Protein AF-A0A662GR11-F1 (afdb_monomer_lite)

Foldseek 3Di:
DDDPPVVVVVDDPVRVVVVVVVVVVVVVVVVVVVVLLVVLVVVLVVCVVVLVVLVVVLVVLVVLLVVLVVVLVVLVVCCVVVVDPCVVSVVVNVVSVVVNVVSVVVSVVSVVVSVVVVVVSVVSCLVRLQVVPPDALVRLVVVLVVLVVCVVVVVDDPVVSVVVNVVSVVSSVNHDD

pLDDT: mean 92.25, std 6.44, range [61.56, 98.56]

Structure (mmCIF, N/CA/C/O backbone):
data_AF-A0A662GR11-F1
#
_entry.id   AF-A0A662GR11-F1
#
loop_
_atom_site.group_PDB
_atom_site.id
_atom_site.type_symbol
_atom_site.label_atom_id
_atom_site.label_alt_id
_atom_site.label_comp_id
_atom_site.label_asym_id
_atom_site.label_entity_id
_atom_site.label_seq_id
_atom_site.pdbx_PDB_ins_code
_atom_site.Cartn_x
_atom_site.Cartn_y
_atom_site.Cartn_z
_atom_site.occupancy
_atom_site.B_iso_or_equiv
_atom_site.auth_seq_id
_atom_site.auth_comp_id
_atom_site.auth_asym_id
_atom_site.auth_atom_id
_atom_site.pdbx_PDB_model_num
ATOM 1 N N . MET A 1 1 ? 21.097 -7.220 -32.462 1.00 61.56 1 MET A N 1
ATOM 2 C CA . MET A 1 1 ? 21.376 -6.776 -33.853 1.00 61.56 1 MET A CA 1
ATOM 3 C C . MET A 1 1 ? 22.768 -7.262 -34.253 1.00 61.56 1 MET A C 1
ATOM 5 O O . MET A 1 1 ? 23.600 -7.353 -33.361 1.00 61.56 1 MET A O 1
ATOM 9 N N . ALA A 1 2 ? 23.012 -7.689 -35.494 1.00 73.31 2 ALA A N 1
ATOM 10 C CA . ALA A 1 2 ? 24.355 -8.104 -35.939 1.00 73.31 2 ALA A CA 1
ATOM 11 C C . ALA A 1 2 ? 25.248 -6.883 -36.218 1.00 73.31 2 ALA A C 1
ATOM 13 O O . ALA A 1 2 ? 24.716 -5.789 -36.429 1.00 73.31 2 ALA A O 1
ATOM 14 N N . LEU A 1 3 ? 26.573 -7.069 -36.203 1.00 78.50 3 LEU A N 1
ATOM 15 C CA . LEU A 1 3 ? 27.500 -6.011 -36.594 1.00 78.50 3 LEU A CA 1
ATOM 16 C C . LEU A 1 3 ? 27.297 -5.708 -38.096 1.00 78.50 3 LEU A C 1
ATOM 18 O O . LEU A 1 3 ? 27.235 -6.641 -38.894 1.00 78.50 3 LEU A O 1
ATOM 22 N N . PRO A 1 4 ? 27.161 -4.437 -38.505 1.00 85.81 4 PRO A N 1
ATOM 23 C CA . PRO A 1 4 ? 27.130 -4.071 -39.919 1.00 85.81 4 PRO A CA 1
ATOM 24 C C . PRO A 1 4 ? 28.359 -4.589 -40.692 1.00 85.81 4 PRO A C 1
ATOM 26 O O . PRO A 1 4 ? 29.488 -4.504 -40.202 1.00 85.81 4 PRO A O 1
ATOM 29 N N . GLU A 1 5 ? 28.153 -5.098 -41.913 1.00 77.75 5 GLU A N 1
ATOM 30 C CA . GLU A 1 5 ? 29.204 -5.713 -42.753 1.00 77.75 5 GLU A CA 1
ATOM 31 C C . GLU A 1 5 ? 30.414 -4.794 -43.007 1.00 77.75 5 GLU A C 1
ATOM 33 O O . GLU A 1 5 ? 31.546 -5.256 -43.182 1.00 77.75 5 GLU A O 1
ATOM 38 N N . ASP A 1 6 ? 30.195 -3.482 -43.058 1.00 84.56 6 ASP A N 1
ATOM 39 C CA . ASP A 1 6 ? 31.241 -2.486 -43.282 1.00 84.56 6 ASP A CA 1
ATOM 40 C C . ASP A 1 6 ? 32.156 -2.301 -42.060 1.00 84.56 6 ASP A C 1
ATOM 42 O O . ASP A 1 6 ? 33.325 -1.938 -42.222 1.00 84.56 6 ASP A O 1
ATOM 46 N N . LEU A 1 7 ? 31.649 -2.585 -40.857 1.00 80.38 7 LEU A N 1
ATOM 47 C CA . LEU A 1 7 ? 32.414 -2.606 -39.612 1.00 80.38 7 LEU A CA 1
ATOM 48 C C . LEU A 1 7 ? 33.110 -3.955 -39.416 1.00 80.38 7 LEU A C 1
ATOM 50 O O . LEU A 1 7 ? 34.270 -3.984 -39.005 1.00 80.38 7 LEU A O 1
ATOM 54 N N . GLU A 1 8 ? 32.478 -5.069 -39.803 1.00 80.31 8 GLU A N 1
ATOM 55 C CA . GLU A 1 8 ? 33.098 -6.400 -39.714 1.00 80.31 8 GLU A CA 1
ATOM 56 C C . GLU A 1 8 ? 34.398 -6.492 -40.516 1.00 80.31 8 GLU A C 1
ATOM 58 O O . GLU A 1 8 ? 35.336 -7.175 -40.108 1.00 80.31 8 GLU A O 1
ATOM 63 N N . LYS A 1 9 ? 34.498 -5.797 -41.650 1.00 84.62 9 LYS A N 1
ATOM 64 C CA . LYS A 1 9 ? 35.715 -5.802 -42.478 1.00 84.62 9 LYS A CA 1
ATOM 65 C C . LYS A 1 9 ? 36.856 -4.960 -41.901 1.00 84.62 9 LYS A C 1
ATOM 67 O O . LYS A 1 9 ? 37.989 -5.113 -42.346 1.00 84.62 9 LYS A O 1
ATOM 72 N N . LYS A 1 10 ? 36.569 -4.071 -40.945 1.00 89.56 10 LYS A N 1
ATOM 73 C CA . LYS A 1 10 ? 37.531 -3.108 -40.382 1.00 89.56 10 LYS A CA 1
ATOM 74 C C . LYS A 1 10 ? 38.084 -3.519 -39.019 1.00 89.56 10 LYS A C 1
ATOM 76 O O . LYS A 1 10 ? 39.120 -2.997 -38.627 1.00 89.56 10 LYS A O 1
ATOM 81 N N . LEU A 1 11 ? 37.405 -4.424 -38.314 1.00 90.19 11 LEU A N 1
ATOM 82 C CA . LEU A 1 11 ? 37.812 -4.882 -36.987 1.00 90.19 11 LEU A CA 1
ATOM 83 C C . LEU A 1 11 ? 38.726 -6.108 -37.057 1.00 90.19 11 LEU A C 1
ATOM 85 O O . LEU A 1 11 ? 38.498 -7.042 -37.834 1.00 90.19 11 LEU A O 1
ATOM 89 N N . SER A 1 12 ? 39.728 -6.127 -36.184 1.00 93.56 12 SER A N 1
ATOM 90 C CA . SER A 1 12 ? 40.540 -7.305 -35.894 1.00 93.56 12 SER A CA 1
ATOM 91 C C . SER A 1 12 ? 39.717 -8.404 -35.211 1.00 93.56 12 SER A C 1
ATOM 93 O O . SER A 1 12 ? 38.600 -8.191 -34.737 1.00 93.56 12 SER A O 1
ATOM 95 N N . TYR A 1 13 ? 40.277 -9.613 -35.154 1.00 89.62 13 TYR A N 1
ATOM 96 C CA . TYR A 1 13 ? 39.636 -10.749 -34.490 1.00 89.62 13 TYR A CA 1
ATOM 97 C C . TYR A 1 13 ? 39.360 -10.486 -33.000 1.00 89.62 13 TYR A C 1
ATOM 99 O O . TYR A 1 13 ? 38.257 -10.757 -32.524 1.00 89.62 13 TYR A O 1
ATOM 107 N N . ASP A 1 14 ? 40.328 -9.917 -32.278 1.00 94.44 14 ASP A N 1
ATOM 108 C CA . ASP A 1 14 ? 40.177 -9.638 -30.847 1.00 94.44 14 ASP A CA 1
ATOM 109 C C . ASP A 1 14 ? 39.116 -8.559 -30.591 1.00 94.44 14 ASP A C 1
ATOM 111 O O . ASP A 1 14 ? 38.299 -8.699 -29.681 1.00 94.44 14 ASP A O 1
ATOM 115 N N . GLU A 1 15 ? 39.049 -7.527 -31.437 1.00 93.81 15 GLU A N 1
ATOM 116 C CA . GLU A 1 15 ? 38.015 -6.486 -31.357 1.00 93.81 15 GLU A CA 1
ATOM 117 C C . GLU A 1 15 ? 36.611 -7.042 -31.632 1.00 93.81 15 GLU A C 1
ATOM 119 O O . GLU A 1 15 ? 35.666 -6.694 -30.923 1.00 93.81 15 GLU A O 1
ATOM 124 N N . LYS A 1 16 ? 36.466 -7.956 -32.603 1.00 91.06 16 LYS A N 1
ATOM 125 C CA . LYS A 1 16 ? 35.196 -8.659 -32.860 1.00 91.06 16 LYS A CA 1
ATOM 126 C C . LYS A 1 16 ? 34.767 -9.502 -31.670 1.00 91.06 16 LYS A C 1
ATOM 128 O O . LYS A 1 16 ? 33.623 -9.416 -31.244 1.00 91.06 16 LYS A O 1
ATOM 133 N N . LYS A 1 17 ? 35.696 -10.255 -31.078 1.00 92.56 17 LYS A N 1
ATOM 134 C CA . LYS A 1 17 ? 35.417 -11.067 -29.890 1.00 92.56 17 LYS A CA 1
ATOM 135 C C . LYS A 1 17 ? 34.965 -10.211 -28.703 1.00 92.56 17 LYS A C 1
ATOM 137 O O . LYS A 1 17 ? 34.052 -10.604 -27.980 1.00 92.56 17 LYS A O 1
ATOM 142 N N . ILE A 1 18 ? 35.586 -9.046 -28.498 1.00 93.50 18 ILE A N 1
ATOM 143 C CA . ILE A 1 18 ? 35.155 -8.082 -27.475 1.00 93.50 18 ILE A CA 1
ATOM 144 C C . ILE A 1 18 ? 33.738 -7.590 -27.781 1.00 93.50 18 ILE A C 1
ATOM 146 O O . ILE A 1 18 ? 32.891 -7.598 -26.886 1.00 93.50 18 ILE A O 1
ATOM 150 N N . TYR A 1 19 ? 33.470 -7.194 -29.028 1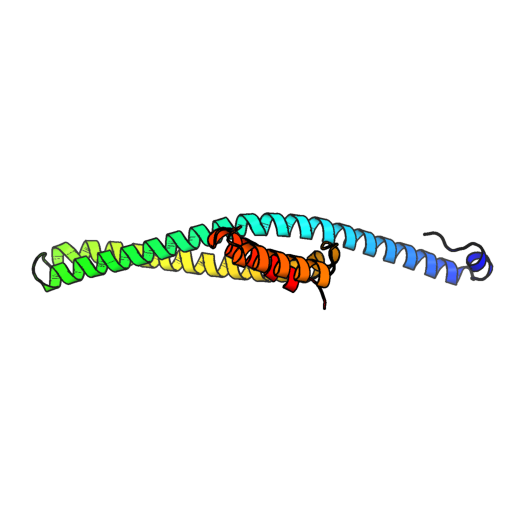.00 92.06 19 TYR A N 1
ATOM 151 C CA . TYR A 1 19 ? 32.144 -6.749 -29.448 1.00 92.06 19 TYR A CA 1
ATOM 152 C C . TYR A 1 19 ? 31.076 -7.818 -29.204 1.00 92.06 19 TYR A C 1
ATOM 154 O O . TYR A 1 19 ? 30.076 -7.525 -28.552 1.00 92.06 19 TYR A O 1
ATOM 162 N N . ASP A 1 20 ? 31.297 -9.047 -29.673 1.00 91.56 20 ASP A N 1
ATOM 163 C CA . ASP A 1 20 ? 30.333 -10.141 -29.546 1.00 91.56 20 ASP A CA 1
ATOM 164 C C . ASP A 1 20 ? 30.029 -10.442 -28.076 1.00 91.56 20 ASP A C 1
ATOM 166 O O . ASP A 1 20 ? 28.862 -10.555 -27.697 1.00 91.56 20 ASP A O 1
ATOM 170 N N . ASN A 1 21 ? 31.056 -10.448 -27.221 1.00 94.75 21 ASN A N 1
ATOM 171 C CA . ASN A 1 21 ? 30.882 -10.618 -25.782 1.00 94.75 21 ASN A CA 1
ATOM 172 C C . ASN A 1 21 ? 29.998 -9.514 -25.172 1.00 94.75 21 ASN A C 1
ATOM 174 O O . ASN A 1 21 ? 29.023 -9.804 -24.483 1.00 94.75 21 ASN A O 1
ATOM 178 N N . TYR A 1 22 ? 30.290 -8.235 -25.431 1.00 95.31 22 TYR A N 1
ATOM 179 C CA . TYR A 1 22 ? 29.478 -7.142 -24.879 1.00 95.31 22 TYR A CA 1
ATOM 180 C C . TYR A 1 22 ? 28.076 -7.072 -25.486 1.00 95.31 22 TYR A C 1
ATOM 182 O O . TYR A 1 22 ? 27.127 -6.733 -24.784 1.00 95.31 22 TYR A O 1
ATOM 190 N N . ARG A 1 23 ? 27.920 -7.430 -26.761 1.00 92.94 23 ARG A N 1
ATOM 191 C CA . ARG A 1 23 ? 26.620 -7.547 -27.427 1.00 92.94 23 ARG A CA 1
ATOM 192 C C . ARG A 1 23 ? 25.724 -8.548 -26.705 1.00 92.94 23 ARG A C 1
ATOM 194 O O . ARG A 1 23 ? 24.560 -8.241 -26.459 1.00 92.94 23 ARG A O 1
ATOM 201 N N . GLU A 1 24 ? 26.247 -9.723 -26.370 1.00 95.38 24 GLU A N 1
ATOM 202 C CA . GLU A 1 24 ? 25.501 -10.736 -25.616 1.00 95.38 24 GLU A CA 1
ATOM 203 C C . GLU A 1 24 ? 25.173 -10.259 -24.197 1.00 95.38 24 GLU A C 1
ATOM 205 O O . GLU A 1 24 ? 24.040 -10.419 -23.738 1.00 95.38 24 GLU A O 1
ATOM 210 N N . LEU A 1 25 ? 26.126 -9.610 -23.520 1.00 96.88 25 LEU A N 1
ATOM 211 C CA . LEU A 1 25 ? 25.904 -9.052 -22.185 1.00 96.88 25 LEU A CA 1
ATOM 212 C C . LEU A 1 25 ? 24.809 -7.975 -22.178 1.00 96.88 25 LEU A C 1
ATOM 214 O O . LEU A 1 25 ? 23.949 -8.001 -21.299 1.00 96.88 25 LEU A O 1
ATOM 218 N N . PHE A 1 26 ? 24.801 -7.058 -23.150 1.00 96.50 26 PHE A N 1
ATOM 219 C CA . PHE A 1 26 ? 23.753 -6.040 -23.260 1.00 96.50 26 PHE A CA 1
ATOM 220 C C . PHE A 1 26 ? 22.398 -6.643 -23.623 1.00 96.50 26 PHE A C 1
ATOM 222 O O . PHE A 1 26 ? 21.413 -6.302 -22.979 1.00 96.50 26 PHE A O 1
ATOM 229 N N . ALA A 1 27 ? 22.345 -7.607 -24.549 1.00 95.50 27 ALA A N 1
ATOM 230 C CA . ALA A 1 27 ? 21.095 -8.296 -24.878 1.00 95.50 27 ALA A CA 1
ATOM 231 C C . ALA A 1 27 ? 20.468 -8.975 -23.646 1.00 95.50 27 ALA A C 1
ATOM 233 O O . ALA A 1 27 ? 19.256 -8.920 -23.450 1.00 95.50 27 ALA A O 1
ATOM 234 N N . LYS A 1 28 ? 21.298 -9.558 -22.772 1.00 97.31 28 LYS A N 1
ATOM 235 C CA . LYS A 1 28 ? 20.841 -10.129 -21.500 1.00 97.31 28 LYS A CA 1
ATOM 236 C C . LYS A 1 28 ? 20.323 -9.067 -20.526 1.00 97.31 28 LYS A C 1
ATOM 238 O O . LYS A 1 28 ? 19.360 -9.319 -19.808 1.00 97.31 28 LYS A O 1
ATOM 243 N N . LEU A 1 29 ? 20.959 -7.896 -20.461 1.00 97.19 29 LEU A N 1
ATOM 244 C CA . LEU A 1 29 ? 20.468 -6.786 -19.637 1.00 97.19 29 LEU A CA 1
ATOM 245 C C . LEU A 1 29 ? 19.119 -6.263 -20.142 1.00 97.19 29 LEU A C 1
ATOM 247 O O . LEU A 1 29 ? 18.244 -6.001 -19.319 1.00 97.19 29 LEU A O 1
ATOM 251 N N . ASP A 1 30 ? 18.935 -6.173 -21.460 1.00 94.88 30 ASP A N 1
ATOM 252 C CA . ASP A 1 30 ? 17.668 -5.768 -22.075 1.00 94.88 30 ASP A CA 1
ATOM 253 C C . ASP A 1 30 ? 16.541 -6.760 -21.745 1.00 94.88 30 ASP A C 1
ATOM 255 O O . ASP A 1 30 ? 15.440 -6.346 -21.384 1.00 94.88 30 ASP A O 1
ATOM 259 N N . GLU A 1 31 ? 16.818 -8.068 -21.797 1.00 97.00 31 GLU A N 1
ATOM 260 C CA . GLU A 1 31 ? 15.862 -9.117 -21.415 1.00 97.00 31 GLU A CA 1
ATOM 261 C C . GLU A 1 31 ? 15.466 -9.016 -19.934 1.00 97.00 31 GLU A C 1
ATOM 263 O O . GLU A 1 31 ? 14.279 -8.979 -19.603 1.00 97.00 31 GLU A O 1
ATOM 268 N N . LEU A 1 32 ? 16.453 -8.896 -19.038 1.00 97.50 32 LEU A N 1
ATOM 269 C CA . LEU A 1 32 ? 16.210 -8.729 -17.601 1.00 97.50 32 LEU A CA 1
ATOM 270 C C . LEU A 1 32 ? 15.418 -7.453 -17.299 1.00 97.50 32 LEU A C 1
ATOM 272 O O . LEU A 1 32 ? 14.571 -7.442 -16.403 1.00 97.50 32 LEU A O 1
ATOM 276 N N . TRP A 1 33 ? 15.688 -6.373 -18.034 1.00 95.00 33 TRP A N 1
ATOM 277 C CA . TRP A 1 33 ? 14.952 -5.125 -17.899 1.00 95.00 33 TRP A CA 1
ATOM 278 C C . TRP A 1 33 ? 13.502 -5.270 -18.366 1.00 95.00 33 TRP A C 1
ATOM 280 O O . TRP A 1 33 ? 12.593 -4.877 -17.636 1.00 95.00 33 TRP A O 1
ATOM 290 N N . ALA A 1 34 ? 13.268 -5.887 -19.526 1.00 92.12 34 ALA A N 1
ATOM 291 C CA . ALA A 1 34 ? 11.924 -6.130 -20.044 1.00 92.12 34 ALA A CA 1
ATOM 292 C C . ALA A 1 34 ? 11.086 -6.978 -19.073 1.00 92.12 34 ALA A C 1
ATOM 294 O O . ALA A 1 34 ? 9.949 -6.616 -18.763 1.00 92.12 34 ALA A O 1
ATOM 295 N N . GLN A 1 35 ? 11.675 -8.044 -18.522 1.00 96.25 35 GLN A N 1
ATOM 296 C CA . GLN A 1 35 ? 11.030 -8.873 -17.505 1.00 96.25 35 GLN A CA 1
ATOM 297 C C . GLN A 1 35 ? 10.705 -8.063 -16.242 1.00 96.25 35 GLN A C 1
ATOM 299 O O . GLN A 1 35 ? 9.583 -8.115 -15.736 1.00 96.25 35 GLN A O 1
ATOM 304 N N . TYR A 1 36 ? 11.659 -7.264 -15.751 1.00 95.50 36 TYR A N 1
ATOM 305 C CA . TYR A 1 36 ? 11.440 -6.392 -14.599 1.00 95.50 36 TYR A CA 1
ATOM 306 C C . TYR A 1 36 ? 10.291 -5.404 -14.824 1.00 95.50 36 TYR A C 1
ATOM 308 O O . TYR A 1 36 ? 9.497 -5.182 -13.904 1.00 95.50 36 TYR A O 1
ATOM 316 N N . GLU A 1 37 ? 10.194 -4.798 -16.011 1.00 92.56 37 GLU A N 1
ATOM 317 C CA . GLU A 1 37 ? 9.108 -3.876 -16.340 1.00 92.56 37 GLU A CA 1
ATOM 318 C C . GLU A 1 37 ? 7.739 -4.552 -16.297 1.00 92.56 37 GLU A C 1
ATOM 320 O O . GLU A 1 37 ? 6.804 -3.999 -15.711 1.00 92.56 37 GLU A O 1
ATOM 325 N N . GLU A 1 38 ? 7.616 -5.717 -16.931 1.00 92.56 38 GLU A N 1
ATOM 326 C CA . GLU A 1 38 ? 6.364 -6.466 -17.019 1.00 92.56 38 GLU A CA 1
ATOM 327 C C . GLU A 1 38 ? 5.905 -6.938 -15.637 1.00 92.56 38 GLU A C 1
ATOM 329 O O . GLU A 1 38 ? 4.791 -6.623 -15.208 1.00 92.56 38 GLU A O 1
ATOM 334 N N . GLU A 1 39 ? 6.791 -7.598 -14.890 1.00 95.81 39 GLU A N 1
ATOM 335 C CA . GLU A 1 39 ? 6.484 -8.089 -13.547 1.00 95.81 39 GLU A CA 1
ATOM 336 C C . GLU A 1 39 ? 6.152 -6.944 -12.589 1.00 95.81 39 GLU A C 1
ATOM 338 O O . GLU A 1 39 ? 5.162 -7.005 -11.855 1.00 95.81 39 GLU A O 1
ATOM 343 N N . SER A 1 40 ? 6.940 -5.864 -12.610 1.00 94.81 40 SER A N 1
ATOM 344 C CA . SER A 1 40 ? 6.690 -4.708 -11.748 1.00 94.81 40 SER A CA 1
ATOM 345 C C . SER A 1 40 ? 5.341 -4.066 -12.054 1.00 94.81 40 SER A C 1
ATOM 347 O O . SER A 1 40 ? 4.632 -3.682 -11.125 1.00 94.81 40 SER A O 1
ATOM 349 N N . TYR A 1 41 ? 4.964 -3.949 -13.329 1.00 90.25 41 TYR A N 1
ATOM 350 C CA . TYR A 1 41 ? 3.681 -3.372 -13.721 1.00 90.25 41 TYR A CA 1
ATOM 351 C C . TYR A 1 41 ? 2.497 -4.204 -13.211 1.00 90.25 41 TYR A C 1
ATOM 353 O O . TYR A 1 41 ? 1.560 -3.650 -12.628 1.00 90.25 41 TYR A O 1
ATOM 361 N N . GLU A 1 42 ? 2.557 -5.528 -13.349 1.00 93.69 42 GLU A N 1
ATOM 362 C CA . GLU A 1 42 ? 1.511 -6.424 -12.847 1.00 93.69 42 GLU A CA 1
ATOM 363 C C . GLU A 1 42 ? 1.437 -6.442 -11.314 1.00 93.69 42 GLU A C 1
ATOM 365 O O . GLU A 1 42 ? 0.345 -6.399 -10.739 1.00 93.69 42 GLU A O 1
ATOM 370 N N . ILE A 1 43 ? 2.582 -6.416 -10.626 1.00 95.69 43 ILE A N 1
ATOM 371 C CA . ILE A 1 43 ? 2.631 -6.305 -9.161 1.00 95.69 43 ILE A CA 1
ATOM 372 C C . ILE A 1 43 ? 2.033 -4.972 -8.698 1.00 95.69 43 ILE A C 1
ATOM 374 O O . ILE A 1 43 ? 1.253 -4.954 -7.747 1.00 95.69 43 ILE A O 1
ATOM 378 N N . ILE A 1 44 ? 2.352 -3.862 -9.372 1.00 93.62 44 ILE A N 1
ATOM 379 C CA . ILE A 1 44 ? 1.806 -2.536 -9.055 1.00 93.62 44 ILE A CA 1
ATOM 380 C C . ILE A 1 44 ? 0.278 -2.524 -9.180 1.00 93.62 44 ILE A C 1
ATOM 382 O O . ILE A 1 44 ? -0.392 -2.010 -8.284 1.00 93.62 44 ILE A O 1
ATOM 386 N N . LYS A 1 45 ? -0.284 -3.116 -10.242 1.00 90.88 45 LYS A N 1
ATOM 387 C CA . LYS A 1 45 ? -1.743 -3.224 -10.408 1.00 90.88 45 LYS A CA 1
ATOM 388 C C . LYS A 1 45 ? -2.397 -3.990 -9.263 1.00 90.88 45 LYS A C 1
ATOM 390 O O . LYS A 1 45 ? -3.393 -3.530 -8.714 1.00 90.88 45 LYS A O 1
ATOM 395 N N . ARG A 1 46 ? -1.838 -5.149 -8.898 1.00 94.94 46 ARG A N 1
ATOM 396 C CA . ARG A 1 46 ? -2.352 -5.969 -7.786 1.00 94.94 46 ARG A CA 1
ATOM 397 C C . ARG A 1 46 ? -2.274 -5.210 -6.467 1.00 94.94 46 ARG A C 1
ATOM 399 O O . ARG A 1 46 ? -3.261 -5.140 -5.744 1.00 94.94 46 ARG A O 1
ATOM 406 N N . TRP A 1 47 ? -1.142 -4.555 -6.211 1.00 95.75 47 TRP A N 1
ATOM 407 C CA . TRP A 1 47 ? -0.971 -3.687 -5.051 1.00 95.75 47 TRP A CA 1
ATOM 408 C C . TRP A 1 47 ? -2.027 -2.578 -4.993 1.00 95.75 47 TRP A C 1
ATOM 410 O O . TRP A 1 47 ? -2.569 -2.312 -3.926 1.00 95.75 47 TRP A O 1
ATOM 420 N N . ASP A 1 48 ? -2.365 -1.946 -6.119 1.00 88.44 48 ASP A N 1
ATOM 421 C CA . ASP A 1 48 ? -3.377 -0.888 -6.150 1.00 88.44 48 ASP A CA 1
ATOM 422 C C . ASP A 1 48 ? -4.799 -1.374 -5.821 1.00 88.44 48 ASP A C 1
ATOM 424 O O . ASP A 1 48 ? -5.613 -0.571 -5.361 1.00 88.44 48 ASP A O 1
ATOM 428 N N . ILE A 1 49 ? -5.079 -2.668 -5.983 1.00 91.50 49 ILE A N 1
ATOM 429 C CA . ILE A 1 49 ? -6.323 -3.307 -5.538 1.00 91.50 49 ILE A CA 1
ATOM 430 C C . ILE A 1 49 ? -6.223 -3.653 -4.048 1.00 91.50 49 ILE A C 1
ATOM 432 O O . ILE A 1 49 ? -7.046 -3.210 -3.245 1.00 91.50 49 ILE A O 1
ATOM 436 N N . ASP A 1 50 ? -5.181 -4.385 -3.654 1.00 94.56 50 ASP A N 1
ATOM 437 C CA . ASP A 1 50 ? -5.022 -4.882 -2.285 1.00 94.56 50 ASP A CA 1
ATOM 438 C C . ASP A 1 50 ? -4.858 -3.749 -1.265 1.00 94.56 50 ASP A C 1
ATOM 440 O O . ASP A 1 50 ? -5.381 -3.835 -0.150 1.00 94.56 50 ASP A O 1
ATOM 444 N N . LYS A 1 51 ? -4.212 -2.637 -1.646 1.00 94.75 51 LYS A N 1
ATOM 445 C CA . LYS A 1 51 ? -4.081 -1.452 -0.786 1.00 94.75 51 LYS A CA 1
ATOM 446 C C . LYS A 1 51 ? -5.445 -0.926 -0.337 1.00 94.75 51 LYS A C 1
ATOM 448 O O . LYS A 1 51 ? -5.565 -0.470 0.795 1.00 94.75 51 LYS A O 1
ATOM 453 N N . MET A 1 52 ? -6.474 -1.005 -1.187 1.00 91.62 52 MET A N 1
ATOM 454 C CA . MET A 1 52 ? -7.814 -0.518 -0.846 1.00 91.62 52 MET A CA 1
ATOM 455 C C . MET A 1 52 ? -8.446 -1.390 0.237 1.00 91.62 52 MET A C 1
ATOM 457 O O . MET A 1 52 ? -9.038 -0.865 1.177 1.00 91.62 52 MET A O 1
ATOM 461 N N . LEU A 1 53 ? -8.241 -2.708 0.163 1.00 93.25 53 LEU A N 1
ATOM 462 C CA . LEU A 1 53 ? -8.699 -3.649 1.187 1.00 93.25 53 LEU A CA 1
ATOM 463 C C . LEU A 1 53 ? -7.999 -3.408 2.531 1.00 93.25 53 LEU A C 1
ATOM 465 O O . LEU A 1 53 ? -8.628 -3.513 3.585 1.00 93.25 53 LEU A O 1
ATOM 469 N N . LEU A 1 54 ? -6.702 -3.082 2.516 1.00 94.81 54 LEU A N 1
ATOM 470 C CA . LEU A 1 54 ? -5.966 -2.736 3.736 1.00 94.81 54 LEU A CA 1
ATOM 471 C C . LEU A 1 54 ? -6.492 -1.437 4.356 1.00 94.81 54 LEU A C 1
ATOM 473 O O . LEU A 1 54 ? -6.787 -1.418 5.550 1.00 94.81 54 LEU A O 1
ATOM 477 N N . LEU A 1 55 ? -6.683 -0.391 3.549 1.00 94.44 55 LEU A N 1
ATOM 478 C CA . LEU A 1 55 ? -7.224 0.892 4.005 1.00 94.44 55 LEU A CA 1
ATOM 479 C C . LEU A 1 55 ? -8.647 0.753 4.567 1.00 94.44 55 LEU A C 1
ATOM 481 O O . LEU A 1 55 ? -8.961 1.340 5.601 1.00 94.44 55 LEU A O 1
ATOM 485 N N . GLU A 1 56 ? -9.496 -0.066 3.943 1.00 94.56 56 GLU A N 1
ATOM 486 C CA . GLU A 1 56 ? -10.837 -0.365 4.455 1.00 94.56 56 GLU A CA 1
ATOM 487 C C . GLU A 1 56 ? -10.774 -1.058 5.825 1.00 94.56 56 GLU A C 1
ATOM 489 O O . GLU A 1 56 ? -11.496 -0.686 6.753 1.00 94.56 56 GLU A O 1
ATOM 494 N N . LYS A 1 57 ? -9.888 -2.049 5.986 1.00 96.62 57 LYS A N 1
ATOM 495 C CA . LYS A 1 57 ? -9.684 -2.730 7.273 1.00 96.62 57 LYS A CA 1
ATOM 496 C C . LYS A 1 57 ? -9.190 -1.769 8.352 1.00 96.62 57 LYS A C 1
ATOM 498 O O . LYS A 1 57 ? -9.710 -1.815 9.463 1.00 96.62 57 LYS A O 1
ATOM 503 N N . MET A 1 58 ? -8.239 -0.894 8.027 1.00 97.62 58 MET A N 1
ATOM 504 C CA . MET A 1 58 ? -7.764 0.149 8.941 1.00 97.62 58 MET A CA 1
ATOM 505 C C . MET A 1 58 ? -8.913 1.066 9.366 1.00 97.62 58 MET A C 1
ATOM 507 O O . MET A 1 58 ? -9.134 1.250 10.557 1.00 97.62 58 MET A O 1
ATOM 511 N N . SER A 1 59 ? -9.721 1.541 8.413 1.00 95.88 59 SER A N 1
ATOM 512 C CA . SER A 1 59 ? -10.889 2.383 8.697 1.00 95.88 59 SER A CA 1
ATOM 513 C C . SER A 1 59 ? -11.902 1.697 9.624 1.00 95.88 59 SER A C 1
ATOM 515 O O . SER A 1 59 ? -12.392 2.318 10.569 1.00 95.88 59 SER A O 1
ATOM 517 N N . LYS A 1 60 ? -12.173 0.400 9.421 1.00 97.56 60 LYS A N 1
ATOM 518 C CA . LYS A 1 60 ? -13.043 -0.392 10.309 1.00 97.56 60 LYS A CA 1
ATOM 519 C C . LYS A 1 60 ? -12.482 -0.505 11.727 1.00 97.56 60 LYS A C 1
ATOM 521 O O . LYS A 1 60 ? -13.250 -0.389 12.679 1.00 97.56 60 LYS A O 1
ATOM 526 N N . LEU A 1 61 ? -11.173 -0.717 11.873 1.00 98.19 61 LEU A N 1
ATOM 527 C CA . LEU A 1 61 ? -10.511 -0.777 13.181 1.00 98.19 61 LEU A CA 1
ATOM 528 C C . LEU A 1 61 ? -10.557 0.582 13.886 1.00 98.19 61 LEU A C 1
ATOM 530 O O . LEU A 1 61 ? -10.941 0.639 15.048 1.00 98.19 61 LEU A O 1
ATOM 534 N N . SER A 1 62 ? -10.279 1.681 13.181 1.00 97.69 62 SER A N 1
ATOM 535 C CA . SER A 1 62 ? -10.411 3.035 13.736 1.00 97.69 62 SER A CA 1
ATOM 536 C C . SER A 1 62 ? -11.847 3.339 14.176 1.00 97.69 62 SER A C 1
ATOM 538 O O . SER A 1 62 ? -12.063 3.915 15.240 1.00 97.69 62 SER A O 1
ATOM 540 N N . GLY A 1 63 ? -12.844 2.912 13.394 1.00 97.69 63 GLY A N 1
ATOM 541 C CA . GLY A 1 63 ? -14.254 3.033 13.767 1.00 97.69 63 GLY A CA 1
ATOM 542 C C . GLY A 1 63 ? -14.627 2.191 14.990 1.00 97.69 63 GLY A C 1
ATOM 543 O O . GLY A 1 63 ? -15.413 2.636 15.823 1.00 97.69 63 GLY A O 1
ATOM 544 N N . LEU A 1 64 ? -14.054 0.991 15.132 1.00 98.12 64 LEU A N 1
ATOM 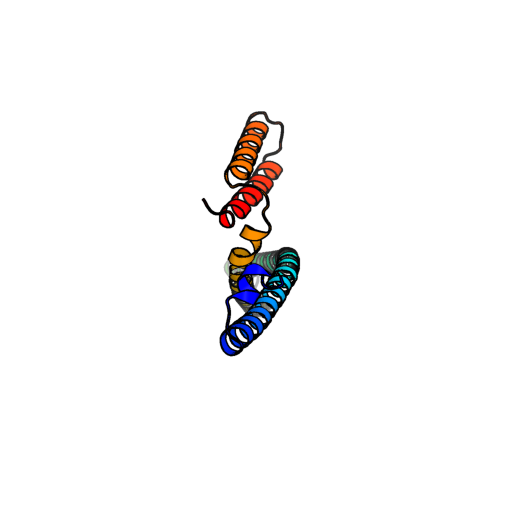545 C CA . LEU A 1 64 ? -14.221 0.170 16.330 1.00 98.12 64 LEU A CA 1
ATOM 546 C C . LEU A 1 64 ? -13.608 0.847 17.561 1.00 98.12 64 LEU A C 1
ATOM 548 O O . LEU A 1 64 ? -14.294 0.932 18.570 1.00 98.12 64 LEU A O 1
ATOM 552 N N . LEU A 1 65 ? -12.387 1.381 17.461 1.00 98.38 65 LEU A N 1
ATOM 553 C CA . LEU A 1 65 ? -11.740 2.107 18.561 1.00 98.38 65 LEU A CA 1
ATOM 554 C C . LEU A 1 65 ? -12.598 3.264 19.062 1.00 98.38 65 LEU A C 1
ATOM 556 O O . LEU A 1 65 ? -12.832 3.368 20.260 1.00 98.38 65 LEU A O 1
ATOM 560 N N . LYS A 1 66 ? -13.140 4.070 18.141 1.00 98.00 66 LYS A N 1
ATOM 561 C CA . LYS A 1 66 ? -14.024 5.181 18.502 1.00 98.00 66 LYS A CA 1
ATOM 562 C C . LYS A 1 66 ? -15.257 4.712 19.283 1.00 98.00 66 LYS A C 1
ATOM 564 O O . LYS A 1 66 ? -15.610 5.329 20.278 1.00 98.00 66 LYS A O 1
ATOM 569 N N . ARG A 1 67 ? -15.886 3.610 18.858 1.00 98.25 67 ARG A N 1
ATOM 570 C CA . ARG A 1 67 ? -17.045 3.041 19.567 1.00 98.25 67 ARG A CA 1
ATOM 571 C C . ARG A 1 67 ? -16.677 2.505 20.948 1.00 98.25 67 ARG A C 1
ATOM 573 O O . ARG A 1 67 ? -17.425 2.732 21.886 1.00 98.25 67 ARG A O 1
ATOM 580 N N . LEU A 1 68 ? -15.533 1.829 21.072 1.00 98.19 68 LEU A N 1
ATOM 581 C CA . LEU A 1 68 ? -15.048 1.336 22.364 1.00 98.19 68 LEU A CA 1
ATOM 582 C C . LEU A 1 68 ? -14.767 2.498 23.325 1.00 98.19 68 LEU A C 1
ATOM 584 O O . LEU A 1 68 ? -15.126 2.419 24.494 1.00 98.19 68 LEU A O 1
ATOM 588 N N . ASP A 1 69 ? -14.184 3.593 22.831 1.00 98.06 69 ASP A N 1
ATOM 589 C CA . ASP A 1 69 ? -13.976 4.814 23.615 1.00 98.06 69 ASP A CA 1
ATOM 590 C C . ASP A 1 69 ? -15.290 5.442 24.090 1.00 98.06 69 ASP A C 1
ATOM 592 O O . ASP A 1 69 ? -15.410 5.823 25.255 1.00 98.06 69 ASP A O 1
ATOM 596 N N . GLU A 1 70 ? -16.283 5.535 23.203 1.00 98.19 70 GLU A N 1
ATOM 597 C CA . GLU A 1 70 ? -17.617 6.040 23.534 1.00 98.19 70 GLU A CA 1
ATOM 598 C C . GLU A 1 70 ? -18.301 5.164 24.599 1.00 98.19 70 GLU A C 1
ATOM 600 O O . GLU A 1 70 ? -18.830 5.697 25.573 1.00 98.19 70 GLU A O 1
ATOM 605 N N . GLU A 1 71 ? -18.229 3.837 24.467 1.00 97.50 71 GLU A N 1
ATOM 606 C CA . GLU A 1 71 ? -18.848 2.876 25.389 1.00 97.50 71 GLU A CA 1
ATOM 607 C C . GLU A 1 71 ? -18.184 2.878 26.776 1.00 97.50 71 GLU A C 1
ATOM 609 O O . GLU A 1 71 ? -18.872 2.925 27.798 1.00 97.50 71 GLU A O 1
ATOM 614 N N . ILE A 1 72 ? -16.846 2.913 26.829 1.00 97.44 72 ILE A N 1
ATOM 615 C CA . ILE A 1 72 ? -16.094 3.063 28.086 1.00 97.44 72 ILE A CA 1
ATOM 616 C C . ILE A 1 72 ? -16.480 4.375 28.776 1.00 97.44 72 ILE A C 1
ATOM 618 O O . ILE A 1 72 ? -16.726 4.396 29.984 1.00 97.44 72 ILE A O 1
ATOM 622 N N . ASN A 1 73 ? -16.548 5.476 28.024 1.00 97.44 73 ASN A N 1
ATOM 623 C CA . ASN A 1 73 ? -16.911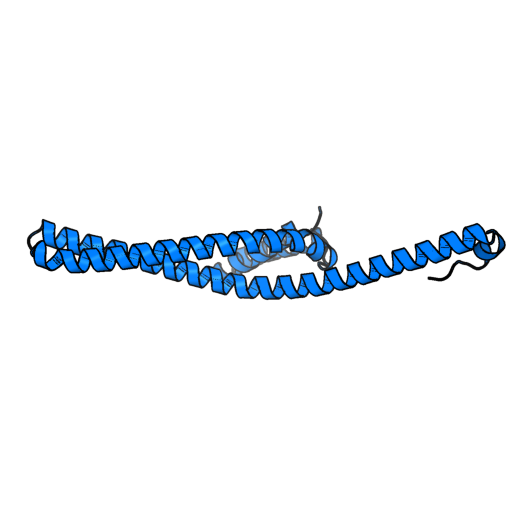 6.777 28.576 1.00 97.44 73 ASN A CA 1
ATOM 624 C C . ASN A 1 73 ? -18.361 6.803 29.082 1.00 97.44 73 ASN A C 1
ATOM 626 O O . ASN A 1 73 ? -18.625 7.357 30.146 1.00 97.44 73 ASN A O 1
ATOM 630 N N . GLU A 1 74 ? -19.298 6.176 28.370 1.00 96.94 74 GLU A N 1
ATOM 631 C CA . GLU A 1 74 ? -20.693 6.065 28.804 1.00 96.94 74 GLU A CA 1
ATOM 632 C C . GLU A 1 74 ? -20.820 5.297 30.126 1.00 96.94 74 GLU A C 1
ATOM 634 O O . GLU A 1 74 ? -21.543 5.737 31.024 1.00 96.94 74 GLU A O 1
ATOM 639 N N . LEU A 1 75 ? -20.105 4.176 30.277 1.00 95.75 75 LEU A N 1
ATOM 640 C CA . LEU A 1 75 ? -20.086 3.413 31.528 1.00 95.75 75 LEU A CA 1
ATOM 641 C C . LEU A 1 75 ? -19.514 4.238 32.681 1.00 95.75 75 LEU A C 1
ATOM 643 O O . LEU A 1 75 ? -20.122 4.281 33.748 1.00 95.75 75 LEU A O 1
ATOM 647 N N . ARG A 1 76 ? -18.403 4.950 32.457 1.00 95.25 76 ARG A N 1
ATOM 648 C CA . ARG A 1 76 ? -17.803 5.838 33.466 1.00 95.25 76 ARG A CA 1
ATOM 649 C C . ARG A 1 76 ? -18.768 6.945 33.895 1.00 95.25 76 ARG A C 1
ATOM 651 O O . ARG A 1 76 ? -18.994 7.116 35.085 1.00 95.25 76 ARG A O 1
ATOM 658 N N . VAL A 1 77 ? -19.437 7.606 32.948 1.00 96.56 77 VAL A N 1
ATOM 659 C CA . VAL A 1 77 ? -20.450 8.630 33.259 1.00 96.56 77 VAL A CA 1
ATOM 660 C C . VAL A 1 77 ? -21.611 8.042 34.064 1.00 96.56 77 VAL A C 1
ATOM 662 O O . VAL A 1 77 ? -22.056 8.667 35.023 1.00 96.56 77 VAL A O 1
ATOM 665 N N . LYS A 1 78 ? -22.102 6.842 33.720 1.00 95.00 78 LYS A N 1
ATOM 666 C CA . LYS A 1 78 ? -23.171 6.166 34.480 1.00 95.00 78 LYS A CA 1
ATOM 667 C C . LYS A 1 78 ? -22.757 5.859 35.920 1.00 95.00 78 LYS A C 1
ATOM 669 O O . LYS A 1 78 ? -23.606 5.971 36.804 1.00 95.00 78 LYS A O 1
ATOM 674 N N . VAL A 1 79 ? -21.493 5.498 36.155 1.00 96.06 79 VAL A N 1
ATOM 675 C CA . VAL A 1 79 ? -20.934 5.347 37.510 1.00 96.06 79 VAL A CA 1
ATOM 676 C C . VAL A 1 79 ? -20.910 6.700 38.223 1.00 96.06 79 VAL A C 1
ATOM 678 O O . VAL A 1 79 ? -21.434 6.811 39.329 1.00 96.06 79 VAL A O 1
ATOM 681 N N . ASP A 1 80 ? -20.387 7.742 37.572 1.00 94.56 80 ASP A N 1
ATOM 682 C CA . ASP A 1 80 ? -20.234 9.082 38.157 1.00 94.56 80 ASP A CA 1
ATOM 683 C C . ASP A 1 80 ? -21.571 9.703 38.588 1.00 94.56 80 ASP A C 1
ATOM 685 O O . ASP A 1 80 ? -21.649 10.380 39.615 1.00 94.56 80 ASP A O 1
ATOM 689 N N . VAL A 1 81 ? -22.645 9.461 37.828 1.00 96.19 81 VAL A N 1
ATOM 690 C CA . VAL A 1 81 ? -23.998 9.941 38.163 1.00 96.19 81 VAL A CA 1
ATOM 691 C C . VAL A 1 81 ? -24.790 8.978 39.058 1.00 96.19 81 VAL A C 1
ATOM 693 O O . VAL A 1 81 ? -25.962 9.230 39.340 1.00 96.19 81 VAL A O 1
ATOM 696 N N . GLY A 1 82 ? -24.178 7.876 39.502 1.00 93.75 82 GLY A N 1
ATOM 697 C CA . GLY A 1 82 ? -24.785 6.898 40.407 1.00 93.75 82 GLY A CA 1
ATOM 698 C C . GLY A 1 82 ? -25.899 6.049 39.787 1.00 93.75 82 GLY A C 1
ATOM 699 O O . GLY A 1 82 ? -26.732 5.515 40.517 1.00 93.75 82 GLY A O 1
ATOM 700 N N . LEU A 1 83 ? -25.948 5.929 38.455 1.00 93.31 83 LEU A N 1
ATOM 701 C CA . LEU A 1 83 ? -26.914 5.071 37.754 1.00 93.31 83 LEU A CA 1
ATOM 702 C C . LEU A 1 83 ? -26.536 3.586 37.818 1.00 93.31 83 LEU A C 1
ATOM 704 O O . LEU A 1 83 ? -27.417 2.734 37.726 1.00 93.31 83 LEU A O 1
ATOM 708 N N . ILE A 1 84 ? -25.244 3.283 37.955 1.00 93.88 84 ILE A N 1
ATOM 709 C CA . ILE A 1 84 ? -24.701 1.934 38.164 1.00 93.88 84 ILE A CA 1
ATOM 710 C C . ILE A 1 84 ? -23.618 1.988 39.244 1.00 93.88 84 ILE A C 1
ATOM 712 O O . ILE A 1 84 ? -22.999 3.035 39.445 1.00 93.88 84 ILE A O 1
ATOM 716 N N . SER A 1 85 ? -23.385 0.877 39.947 1.00 91.94 85 SER A N 1
ATOM 717 C CA . SER A 1 85 ? -22.286 0.807 40.911 1.00 91.94 85 SER A CA 1
ATOM 718 C C . SER A 1 85 ? -20.935 0.689 40.195 1.00 91.94 85 SER A C 1
ATOM 720 O O . SER A 1 85 ? -20.859 0.221 39.057 1.00 91.94 85 SER A O 1
ATOM 722 N N . HIS A 1 86 ? -19.857 1.105 40.867 1.00 89.69 86 HIS A N 1
ATOM 723 C CA . HIS A 1 86 ? -18.499 0.921 40.348 1.00 89.69 86 HIS A CA 1
ATOM 724 C C . HIS A 1 86 ? -18.194 -0.562 40.104 1.00 89.69 86 HIS A C 1
ATOM 726 O O . HIS A 1 86 ? -17.696 -0.920 39.044 1.00 89.69 86 HIS A O 1
ATOM 732 N N . GLU A 1 87 ? -18.556 -1.418 41.060 1.00 89.69 87 GLU A N 1
ATOM 733 C CA . GLU A 1 87 ? -18.298 -2.861 41.029 1.00 89.69 87 GLU A CA 1
ATOM 734 C C . GLU A 1 87 ? -19.017 -3.541 39.846 1.00 89.69 87 GLU A C 1
ATOM 736 O O . GLU A 1 87 ? -18.431 -4.374 39.157 1.00 89.69 87 GLU A O 1
ATOM 741 N N . ASP A 1 88 ? -20.244 -3.107 39.524 1.00 87.56 88 ASP A N 1
ATOM 742 C CA . ASP A 1 88 ? -20.998 -3.605 38.361 1.00 87.56 88 ASP A CA 1
ATOM 743 C C . ASP A 1 88 ? -20.399 -3.150 37.015 1.00 87.56 88 ASP A C 1
ATOM 745 O O . ASP A 1 88 ? -20.562 -3.820 35.989 1.00 87.56 88 ASP A O 1
ATOM 749 N N . ALA A 1 89 ? -19.735 -1.992 36.987 1.00 92.50 89 ALA A N 1
ATOM 750 C CA . ALA A 1 89 ? -19.175 -1.402 35.773 1.00 92.50 89 ALA A CA 1
ATOM 751 C C . ALA A 1 89 ? -17.737 -1.860 35.488 1.00 92.50 89 ALA A C 1
ATOM 753 O O . ALA A 1 89 ? -17.359 -2.002 34.323 1.00 92.50 89 ALA A O 1
ATOM 754 N N . GLU A 1 90 ? -16.949 -2.104 36.533 1.00 93.56 90 GLU A N 1
ATOM 755 C CA . GLU A 1 90 ? -15.503 -2.340 36.482 1.00 93.56 90 GLU A CA 1
ATOM 756 C C . GLU A 1 90 ? -15.136 -3.499 35.553 1.00 93.56 90 GLU A C 1
ATOM 758 O O . GLU A 1 90 ? -14.392 -3.308 34.593 1.00 93.56 90 GLU A O 1
ATOM 763 N N . THR A 1 91 ? -15.768 -4.665 35.720 1.00 93.12 91 THR A N 1
ATOM 764 C CA . THR A 1 91 ? -15.498 -5.835 34.864 1.00 93.12 91 THR A CA 1
ATOM 765 C C . THR A 1 91 ? -15.810 -5.577 33.383 1.00 93.12 91 THR A C 1
ATOM 767 O O . THR A 1 91 ? -15.177 -6.157 32.497 1.00 93.12 91 THR A O 1
ATOM 770 N N . ASN A 1 92 ? -16.801 -4.735 33.075 1.00 94.06 92 ASN A N 1
ATOM 771 C CA . ASN A 1 92 ? -17.137 -4.397 31.690 1.00 94.06 92 ASN A CA 1
ATOM 772 C C . ASN A 1 92 ? -16.149 -3.386 31.108 1.00 94.06 92 ASN A C 1
ATOM 774 O O . ASN A 1 92 ? -15.717 -3.554 29.968 1.00 94.06 92 ASN A O 1
ATOM 778 N N . ILE A 1 93 ? -15.756 -2.381 31.894 1.00 96.31 93 ILE A N 1
ATOM 779 C CA . ILE A 1 93 ? -14.736 -1.405 31.503 1.00 96.31 93 ILE A CA 1
ATOM 780 C C . ILE A 1 93 ? -13.411 -2.119 31.218 1.00 96.31 93 ILE A C 1
ATOM 782 O O . ILE A 1 93 ? -12.843 -1.910 30.150 1.00 96.31 93 ILE A O 1
ATOM 786 N N . GLU A 1 94 ? -12.968 -3.027 32.088 1.00 96.38 94 GLU A N 1
ATOM 787 C CA . GLU A 1 94 ? -11.736 -3.803 31.888 1.00 96.38 94 GLU A CA 1
ATOM 788 C C . GLU A 1 94 ? -11.761 -4.627 30.591 1.00 96.38 94 GLU A C 1
ATOM 790 O O . GLU A 1 94 ? -10.788 -4.640 29.832 1.00 96.38 94 GLU A O 1
ATOM 795 N N . LYS A 1 95 ? -12.888 -5.285 30.281 1.00 96.75 95 LYS A N 1
ATOM 796 C CA . LYS A 1 95 ? -13.054 -6.040 29.025 1.00 96.75 95 LYS A CA 1
ATOM 797 C C . LYS A 1 95 ? -12.977 -5.137 27.796 1.00 96.75 95 LYS A C 1
ATOM 799 O O . LYS A 1 95 ? -12.330 -5.498 26.812 1.00 96.75 95 LYS A O 1
ATOM 804 N N . LEU A 1 96 ? -13.637 -3.980 27.840 1.00 97.75 96 LEU A N 1
ATOM 805 C CA . LEU A 1 96 ? -13.624 -3.016 26.740 1.00 97.75 96 LEU A CA 1
ATOM 806 C C . LEU A 1 96 ? -12.231 -2.406 26.551 1.00 97.75 96 LEU A C 1
ATOM 808 O O . LEU A 1 96 ? -11.779 -2.267 25.416 1.00 97.75 96 LEU A O 1
ATOM 812 N N . GLU A 1 97 ? -11.523 -2.099 27.638 1.00 98.06 97 GLU A N 1
ATOM 813 C CA . GLU A 1 97 ? -10.144 -1.609 27.600 1.00 98.06 97 GLU A CA 1
ATOM 814 C C . GLU A 1 97 ? -9.179 -2.661 27.042 1.00 98.06 97 GLU A C 1
ATOM 816 O O . GLU A 1 97 ? -8.338 -2.338 26.201 1.00 98.06 97 GLU A O 1
ATOM 821 N N . SER A 1 98 ? -9.338 -3.930 27.423 1.00 98.00 98 SER A N 1
ATOM 822 C CA . SER A 1 98 ? -8.564 -5.038 26.855 1.00 98.00 98 SER A CA 1
ATOM 823 C C . SER A 1 98 ? -8.790 -5.167 25.345 1.00 98.00 98 SER A C 1
ATOM 825 O O . SER A 1 98 ? -7.822 -5.161 24.583 1.00 98.00 98 SER A O 1
ATOM 827 N N . LEU A 1 99 ? -10.047 -5.180 24.887 1.00 98.12 99 LEU A N 1
ATOM 828 C CA . LEU A 1 99 ? -10.375 -5.237 23.458 1.00 98.12 99 LEU A CA 1
ATOM 829 C C . LEU A 1 99 ? -9.875 -4.000 22.695 1.00 98.12 99 LEU A C 1
ATOM 831 O O . LEU A 1 99 ? -9.434 -4.100 21.544 1.00 98.12 99 LEU A O 1
ATOM 835 N N . LYS A 1 100 ? -9.928 -2.822 23.323 1.00 98.25 100 LYS A N 1
ATOM 836 C CA . LYS A 1 100 ? -9.386 -1.581 22.765 1.00 98.25 100 LYS A CA 1
ATOM 837 C C . LYS A 1 100 ? -7.880 -1.704 22.554 1.00 98.25 100 LYS A C 1
ATOM 839 O O . LYS A 1 100 ? -7.413 -1.394 21.461 1.00 98.25 100 LYS A O 1
ATOM 844 N N . ASN A 1 101 ? -7.140 -2.200 23.543 1.00 98.38 101 ASN A N 1
ATOM 845 C CA . ASN A 1 101 ? -5.694 -2.393 23.440 1.00 98.38 101 ASN A CA 1
ATOM 846 C C . ASN A 1 101 ? -5.331 -3.380 22.319 1.00 98.38 101 ASN A C 1
ATOM 848 O O . ASN A 1 101 ? -4.521 -3.041 21.458 1.00 98.38 101 ASN A O 1
ATOM 852 N N . GLU A 1 102 ? -6.010 -4.528 22.232 1.00 98.38 102 GLU A N 1
ATOM 853 C CA . GLU A 1 102 ? -5.822 -5.483 21.125 1.00 98.38 102 GLU A CA 1
ATOM 854 C C . GLU A 1 102 ? -6.104 -4.845 19.752 1.00 98.38 102 GLU A C 1
ATOM 856 O O . GLU A 1 102 ? -5.396 -5.072 18.764 1.00 98.38 102 GLU A O 1
ATOM 861 N N . THR A 1 103 ? -7.142 -4.008 19.675 1.00 98.31 103 THR A N 1
ATOM 862 C CA . THR A 1 103 ? -7.512 -3.302 18.443 1.00 98.31 103 THR A CA 1
ATOM 863 C C . THR A 1 103 ? -6.457 -2.258 18.056 1.00 98.31 103 THR A C 1
ATOM 865 O O . THR A 1 103 ? -6.139 -2.141 16.869 1.00 98.31 103 THR A O 1
ATOM 868 N N . ILE A 1 104 ? -5.879 -1.537 19.026 1.00 98.56 104 ILE A N 1
ATOM 869 C CA . ILE A 1 104 ? -4.777 -0.580 18.815 1.00 98.56 104 ILE A CA 1
ATOM 870 C C . ILE A 1 104 ? -3.541 -1.298 18.276 1.00 98.56 104 ILE A C 1
ATOM 872 O O . ILE A 1 104 ? -2.968 -0.860 17.275 1.00 98.56 104 ILE A O 1
ATOM 876 N N . GLU A 1 105 ? -3.136 -2.405 18.899 1.00 98.44 105 GLU A N 1
ATOM 877 C CA . GLU A 1 105 ? -1.970 -3.184 18.471 1.00 98.44 105 GLU A CA 1
ATOM 878 C C . GLU A 1 105 ? -2.134 -3.675 17.032 1.00 98.44 105 GLU A C 1
ATOM 880 O O . GLU A 1 105 ? -1.245 -3.505 16.192 1.00 98.44 105 GLU A O 1
ATOM 885 N N . LYS A 1 106 ? -3.316 -4.209 16.709 1.00 98.19 106 LYS A N 1
ATOM 886 C CA . LYS A 1 106 ? -3.633 -4.686 15.363 1.00 98.19 106 LYS A CA 1
ATOM 887 C C . LYS A 1 106 ? -3.644 -3.565 14.327 1.00 98.19 106 LYS A C 1
ATOM 889 O O . LYS A 1 106 ? -3.129 -3.763 13.226 1.00 98.19 106 LYS A O 1
ATOM 894 N N . LEU A 1 107 ? -4.237 -2.413 14.650 1.00 98.19 107 LEU A N 1
ATOM 895 C CA . LEU A 1 107 ? -4.252 -1.251 13.759 1.00 98.19 107 LEU A CA 1
ATOM 896 C C . LEU A 1 107 ? -2.826 -0.759 13.494 1.00 98.19 107 LEU A C 1
ATOM 898 O O . LEU A 1 107 ? -2.442 -0.605 12.338 1.00 98.19 107 LEU A O 1
ATOM 902 N N . THR A 1 108 ? -2.025 -0.625 14.550 1.00 98.31 108 THR A N 1
ATOM 903 C CA . THR A 1 108 ? -0.627 -0.185 14.469 1.00 98.31 108 THR A CA 1
ATOM 904 C C . THR A 1 108 ? 0.208 -1.132 13.603 1.00 98.31 108 THR A C 1
ATOM 906 O O . THR A 1 108 ? 0.950 -0.693 12.723 1.00 98.31 108 THR A O 1
ATOM 909 N N . ALA A 1 109 ? 0.065 -2.447 13.793 1.00 98.06 109 ALA A N 1
ATOM 910 C CA . ALA A 1 109 ? 0.762 -3.440 12.979 1.00 98.06 109 ALA A CA 1
ATOM 911 C C . ALA A 1 109 ? 0.362 -3.353 11.495 1.00 98.06 109 ALA A C 1
ATOM 913 O O . ALA A 1 109 ? 1.212 -3.451 10.605 1.00 98.06 109 ALA A O 1
ATOM 914 N N . LEU A 1 110 ? -0.927 -3.132 11.218 1.00 97.69 110 LEU A N 1
ATOM 915 C CA . LEU A 1 110 ? -1.443 -2.994 9.858 1.00 97.69 110 LEU A CA 1
ATOM 916 C C . LEU A 1 110 ? -0.932 -1.718 9.175 1.00 97.69 110 LEU A C 1
ATOM 918 O O . LEU A 1 110 ? -0.525 -1.771 8.015 1.00 97.69 110 LEU A O 1
ATOM 922 N N . GLU A 1 111 ? -0.893 -0.599 9.898 1.00 97.75 111 GLU A N 1
ATOM 923 C CA . GLU A 1 111 ? -0.340 0.680 9.438 1.00 97.75 111 GLU A CA 1
ATOM 924 C C . GLU A 1 111 ? 1.142 0.568 9.075 1.00 97.75 111 GLU A C 1
ATOM 926 O O . GLU A 1 111 ? 1.570 1.034 8.013 1.00 97.75 111 GLU A O 1
ATOM 931 N N . GLN A 1 112 ? 1.929 -0.104 9.917 1.00 97.88 112 GLN A N 1
ATOM 932 C CA . GLN A 1 112 ? 3.349 -0.337 9.662 1.00 97.88 112 GLN A CA 1
ATOM 933 C C . GLN A 1 112 ? 3.563 -1.211 8.422 1.00 97.88 112 GLN A C 1
ATOM 935 O O . GLN A 1 112 ? 4.343 -0.847 7.536 1.00 97.88 112 GLN A O 1
ATOM 940 N N . ALA A 1 113 ? 2.838 -2.328 8.313 1.00 96.56 113 ALA A N 1
ATOM 941 C CA . ALA A 1 113 ? 2.911 -3.208 7.148 1.00 96.56 113 ALA A CA 1
ATOM 942 C C . ALA A 1 113 ? 2.512 -2.474 5.856 1.00 96.56 113 ALA A C 1
ATOM 944 O O . ALA A 1 113 ? 3.211 -2.569 4.842 1.00 96.56 113 ALA A O 1
ATOM 945 N N . TYR A 1 114 ? 1.431 -1.690 5.905 1.00 97.25 114 TYR A N 1
ATOM 946 C CA . TYR A 1 114 ? 0.980 -0.857 4.794 1.00 97.25 114 TYR A CA 1
ATOM 947 C C . TYR A 1 114 ? 2.049 0.156 4.371 1.00 97.25 114 TYR A C 1
ATOM 949 O O . TYR A 1 114 ? 2.328 0.291 3.178 1.00 97.25 114 TYR A O 1
ATOM 957 N N . SER A 1 115 ? 2.680 0.842 5.326 1.00 97.06 115 SER A N 1
ATOM 958 C CA . SER A 1 115 ? 3.726 1.834 5.056 1.00 97.06 115 SER A CA 1
ATOM 959 C C . SER A 1 115 ? 4.936 1.215 4.348 1.00 97.06 115 SER A C 1
ATOM 961 O O . SER A 1 115 ? 5.371 1.716 3.308 1.00 97.06 115 SER A O 1
ATOM 963 N N . ILE A 1 116 ? 5.425 0.067 4.835 1.00 97.38 116 ILE A N 1
ATOM 964 C CA . ILE A 1 116 ? 6.556 -0.660 4.234 1.00 97.38 116 ILE A CA 1
ATOM 965 C C . ILE A 1 116 ? 6.256 -1.034 2.778 1.00 97.38 116 ILE A C 1
ATOM 967 O O . ILE A 1 116 ? 7.089 -0.829 1.889 1.00 97.38 116 ILE A O 1
ATOM 971 N N . LEU A 1 117 ? 5.069 -1.584 2.517 1.00 96.75 117 LEU A N 1
ATOM 972 C CA . LEU A 1 117 ? 4.669 -1.991 1.171 1.00 96.75 117 LEU A CA 1
ATOM 973 C C . LEU A 1 117 ? 4.446 -0.786 0.254 1.00 96.75 117 LEU A C 1
ATOM 975 O O . LEU A 1 117 ? 4.901 -0.805 -0.889 1.00 96.75 117 LEU A O 1
ATOM 979 N N . SER A 1 118 ? 3.848 0.289 0.768 1.00 95.44 118 SER A N 1
ATOM 980 C CA . SER A 1 118 ? 3.625 1.534 0.027 1.00 95.44 118 SER A CA 1
ATOM 981 C C . SER A 1 118 ? 4.938 2.152 -0.450 1.00 95.44 118 SER A C 1
ATOM 983 O O . SER A 1 118 ? 5.055 2.527 -1.615 1.00 95.44 118 SER A O 1
ATOM 985 N N . GLN A 1 119 ? 5.956 2.202 0.415 1.00 96.06 119 GLN A N 1
ATOM 986 C CA . GLN A 1 119 ? 7.280 2.720 0.055 1.00 96.06 119 GLN A CA 1
ATOM 987 C C . GLN A 1 119 ? 7.949 1.883 -1.040 1.00 96.06 119 GLN A C 1
ATOM 989 O O . GLN A 1 119 ? 8.540 2.432 -1.974 1.00 96.06 119 GLN A O 1
ATOM 994 N N . LYS A 1 120 ? 7.839 0.550 -0.954 1.00 95.31 120 LYS A N 1
ATOM 995 C CA . LYS A 1 120 ? 8.346 -0.346 -2.001 1.00 95.31 120 LYS A CA 1
ATOM 996 C C . LYS A 1 120 ? 7.605 -0.108 -3.311 1.00 95.31 120 LYS A C 1
ATOM 998 O O . LYS A 1 120 ? 8.254 0.166 -4.317 1.00 95.31 120 LYS A O 1
ATOM 1003 N N . ALA A 1 121 ? 6.276 -0.146 -3.300 1.00 95.19 121 ALA A N 1
ATOM 1004 C CA . ALA A 1 121 ? 5.463 0.072 -4.491 1.00 95.19 121 ALA A CA 1
ATOM 1005 C C . ALA A 1 121 ? 5.791 1.410 -5.167 1.00 95.19 121 ALA A C 1
ATOM 1007 O O . ALA A 1 121 ? 5.995 1.447 -6.377 1.00 95.19 121 ALA A O 1
ATOM 1008 N N . GLU A 1 122 ? 5.941 2.484 -4.392 1.00 92.56 122 GLU A N 1
ATOM 1009 C CA . GLU A 1 122 ? 6.269 3.812 -4.913 1.00 92.56 122 GLU A CA 1
ATOM 1010 C C . GLU A 1 122 ? 7.622 3.850 -5.635 1.00 92.56 122 GLU A C 1
ATOM 1012 O O . GLU A 1 122 ? 7.748 4.438 -6.712 1.00 92.56 122 GLU A O 1
ATOM 1017 N N . LYS A 1 123 ? 8.635 3.159 -5.098 1.00 93.94 123 LYS A N 1
ATOM 1018 C CA . LYS A 1 123 ? 9.944 3.026 -5.753 1.00 93.94 123 LYS A CA 1
ATOM 1019 C C . LYS A 1 123 ? 9.833 2.367 -7.130 1.00 93.94 123 LYS A C 1
ATOM 1021 O O . LYS A 1 123 ? 10.532 2.783 -8.051 1.00 93.94 123 LYS A O 1
ATOM 1026 N N . HIS A 1 124 ? 8.984 1.349 -7.275 1.00 94.38 124 HIS A N 1
ATOM 1027 C CA . HIS A 1 124 ? 8.762 0.681 -8.561 1.00 94.38 124 HIS A CA 1
ATOM 1028 C C . HIS A 1 124 ? 7.886 1.527 -9.495 1.00 94.38 124 HIS A C 1
ATOM 1030 O O . HIS A 1 124 ? 8.209 1.659 -10.674 1.00 94.38 124 HIS A O 1
ATOM 1036 N N . LYS A 1 125 ? 6.844 2.189 -8.976 1.00 91.44 125 LYS A N 1
ATOM 1037 C CA . LYS A 1 125 ? 5.983 3.096 -9.750 1.00 91.44 125 LYS A CA 1
ATOM 1038 C C . LYS A 1 125 ? 6.777 4.200 -10.435 1.00 91.44 125 LYS A C 1
ATOM 1040 O O . LYS A 1 125 ? 6.636 4.380 -11.639 1.00 91.44 125 LYS A O 1
ATOM 1045 N N . LYS A 1 126 ? 7.681 4.859 -9.704 1.00 89.12 126 LYS A N 1
ATOM 1046 C CA . LYS A 1 126 ? 8.566 5.903 -10.250 1.00 89.12 126 LYS A CA 1
ATOM 1047 C C . LYS A 1 126 ? 9.464 5.427 -11.390 1.00 89.12 126 LYS A C 1
ATOM 1049 O O . LYS A 1 126 ? 9.858 6.241 -12.212 1.00 89.12 126 LYS A O 1
ATOM 1054 N N . LYS A 1 127 ? 9.803 4.137 -11.435 1.00 89.31 127 LYS A N 1
ATOM 1055 C CA . LYS A 1 127 ? 10.636 3.561 -12.498 1.00 89.31 127 LYS A CA 1
ATOM 1056 C C . LYS A 1 127 ? 9.821 3.139 -13.716 1.00 89.31 127 LYS A C 1
ATOM 1058 O O . LYS A 1 127 ? 10.279 3.317 -14.834 1.00 89.31 127 LYS A O 1
ATOM 1063 N N . ILE A 1 128 ? 8.640 2.565 -13.490 1.00 89.06 128 ILE A N 1
ATOM 1064 C CA . ILE A 1 128 ? 7.877 1.866 -14.532 1.00 89.06 128 ILE A CA 1
ATOM 1065 C C . ILE A 1 128 ? 6.792 2.733 -15.160 1.00 89.06 128 ILE A C 1
ATOM 1067 O O . ILE A 1 128 ? 6.613 2.707 -16.375 1.00 89.06 128 ILE A O 1
ATOM 1071 N N . LEU A 1 129 ? 6.055 3.505 -14.360 1.00 83.62 129 LEU A N 1
ATOM 1072 C CA . LEU A 1 129 ? 4.923 4.279 -14.869 1.00 83.62 129 LEU A CA 1
ATOM 1073 C C . LEU A 1 129 ? 5.313 5.326 -15.926 1.00 83.62 129 LEU A C 1
ATOM 1075 O O . LEU A 1 129 ? 4.600 5.375 -16.928 1.00 83.62 129 LEU A O 1
ATOM 1079 N N . PRO A 1 130 ? 6.433 6.074 -15.815 1.00 83.44 130 PRO A N 1
ATOM 1080 C CA . PRO A 1 130 ? 6.840 7.000 -16.876 1.00 83.44 130 PRO A CA 1
ATOM 1081 C C . PRO A 1 130 ? 7.014 6.324 -18.246 1.00 83.44 130 PRO A C 1
ATOM 1083 O O . PRO A 1 130 ? 6.751 6.935 -19.272 1.00 83.44 130 PRO A O 1
ATOM 1086 N N . LEU A 1 131 ? 7.429 5.051 -18.266 1.00 78.50 131 LEU A N 1
ATOM 1087 C CA . LEU A 1 131 ? 7.675 4.279 -19.491 1.00 78.50 131 LEU A CA 1
ATOM 1088 C C . LEU A 1 131 ? 6.387 3.697 -20.091 1.00 78.50 131 LEU A C 1
ATOM 1090 O O . LEU A 1 131 ? 6.314 3.430 -21.290 1.00 78.50 131 LEU A O 1
ATOM 1094 N N . LYS A 1 132 ? 5.362 3.466 -19.261 1.00 78.25 132 LYS A N 1
ATOM 1095 C CA . LYS A 1 132 ? 4.073 2.897 -19.692 1.00 78.25 132 LYS A CA 1
ATOM 1096 C C . LYS A 1 132 ? 3.030 3.967 -20.011 1.00 78.25 132 LYS A C 1
ATOM 1098 O O . LYS A 1 132 ? 2.114 3.696 -20.790 1.00 78.25 132 LYS A O 1
ATOM 1103 N N . ILE A 1 133 ? 3.141 5.163 -19.432 1.00 78.81 133 ILE A N 1
ATOM 1104 C CA . ILE A 1 133 ? 2.265 6.289 -19.754 1.00 78.81 133 ILE A CA 1
ATOM 1105 C C . ILE A 1 133 ? 2.655 6.810 -21.139 1.00 78.81 133 ILE A C 1
ATOM 1107 O O . ILE A 1 133 ? 3.641 7.511 -21.310 1.00 78.81 133 ILE A O 1
ATOM 1111 N N . LYS A 1 134 ? 1.855 6.448 -22.146 1.00 73.94 134 LYS A N 1
ATOM 1112 C CA . LYS A 1 134 ? 2.045 6.884 -23.539 1.00 73.94 134 LYS A CA 1
ATOM 1113 C C . LYS A 1 134 ? 1.569 8.316 -23.810 1.00 73.94 134 LYS A C 1
ATOM 1115 O O . LYS A 1 134 ? 1.661 8.756 -24.949 1.00 73.94 134 LYS A O 1
ATOM 1120 N N . ALA A 1 135 ? 1.009 8.986 -22.803 1.00 77.12 135 ALA A N 1
ATOM 1121 C CA . ALA A 1 135 ? 0.502 10.345 -22.921 1.00 77.12 135 ALA A CA 1
ATOM 1122 C C . ALA A 1 135 ? 1.561 11.355 -22.464 1.00 77.12 135 ALA A C 1
ATOM 1124 O O . ALA A 1 135 ? 2.222 11.130 -21.447 1.00 77.12 135 ALA A O 1
ATOM 1125 N N . SER A 1 136 ? 1.700 12.466 -23.184 1.00 83.31 136 SER A N 1
ATOM 1126 C CA . SER A 1 136 ? 2.551 13.573 -22.750 1.00 83.31 136 SER A CA 1
ATOM 1127 C C . SER A 1 136 ? 1.977 14.237 -21.496 1.00 83.31 136 SER A C 1
ATOM 1129 O O . SER A 1 136 ? 0.790 14.112 -21.177 1.00 83.31 136 SER A O 1
ATOM 1131 N N . ARG A 1 137 ? 2.822 14.975 -20.770 1.00 84.50 137 ARG A N 1
ATOM 1132 C CA . ARG A 1 137 ? 2.370 15.765 -19.622 1.00 84.50 137 ARG A CA 1
ATOM 1133 C C . ARG A 1 137 ? 1.270 16.751 -20.023 1.00 84.50 137 ARG A C 1
ATOM 1135 O O . ARG A 1 137 ? 0.240 16.802 -19.357 1.00 84.50 137 ARG A O 1
ATOM 1142 N N . GLU A 1 138 ? 1.462 17.446 -21.143 1.00 86.69 138 GLU A N 1
ATOM 1143 C CA . GLU A 1 138 ? 0.491 18.389 -21.710 1.00 86.69 138 GLU A CA 1
ATOM 1144 C C . GLU A 1 138 ? -0.859 17.718 -22.003 1.00 86.69 138 GLU A C 1
ATOM 1146 O O . GLU A 1 138 ? -1.904 18.274 -21.680 1.00 86.69 138 GLU A O 1
ATOM 1151 N N . GLU A 1 139 ? -0.869 16.493 -22.541 1.00 87.56 139 GLU A N 1
ATOM 1152 C CA . GLU A 1 139 ? -2.112 15.751 -22.807 1.00 87.56 139 GLU A CA 1
ATOM 1153 C C . GLU A 1 139 ? -2.872 15.389 -21.523 1.00 87.56 139 GLU A C 1
ATOM 1155 O O . GLU A 1 139 ? -4.103 15.304 -21.516 1.00 87.56 139 GLU A O 1
ATOM 1160 N N . ILE A 1 140 ? -2.159 15.143 -20.424 1.00 87.56 140 ILE A N 1
ATOM 1161 C CA . ILE A 1 140 ? -2.768 14.846 -19.123 1.00 87.56 140 ILE A CA 1
ATOM 1162 C C . ILE A 1 140 ? -3.269 16.134 -18.455 1.00 87.56 140 ILE A C 1
ATOM 1164 O O . ILE A 1 140 ? -4.356 16.133 -17.873 1.00 87.56 140 ILE A O 1
ATOM 1168 N N . GLU A 1 141 ? -2.526 17.234 -18.571 1.00 90.88 141 GLU A N 1
ATOM 1169 C CA . GLU A 1 141 ? -2.940 18.558 -18.092 1.00 90.88 141 GLU A CA 1
ATOM 1170 C C . GLU A 1 141 ? -4.169 19.074 -18.859 1.00 90.88 141 GLU A C 1
ATOM 1172 O O . GLU A 1 141 ? -5.121 19.547 -18.239 1.00 90.88 141 GLU A O 1
ATOM 1177 N N . ASP A 1 142 ? -4.237 18.874 -20.176 1.00 93.06 142 ASP A N 1
ATOM 1178 C CA . ASP A 1 142 ? -5.418 19.185 -20.992 1.00 93.06 142 ASP A CA 1
ATOM 1179 C C . ASP A 1 142 ? -6.655 18.384 -20.546 1.00 93.06 142 ASP A C 1
ATOM 1181 O O . ASP A 1 142 ? -7.756 18.927 -20.425 1.00 93.06 142 ASP A O 1
ATOM 1185 N N . LYS A 1 143 ? -6.489 17.098 -20.201 1.00 91.50 143 LYS A N 1
ATOM 1186 C CA . LYS A 1 143 ? -7.578 16.297 -19.613 1.00 91.50 143 LYS A CA 1
ATOM 1187 C C . LYS A 1 143 ? -8.056 16.857 -18.274 1.00 91.50 143 LYS A C 1
ATOM 1189 O O . LYS A 1 143 ? -9.256 16.798 -18.005 1.00 91.50 143 LYS A O 1
ATOM 1194 N N . LEU A 1 144 ? -7.151 17.386 -17.450 1.00 94.06 144 LEU A N 1
ATOM 1195 C CA . LEU A 1 144 ? -7.500 18.026 -16.182 1.00 94.06 144 LEU A CA 1
ATOM 1196 C C . LEU A 1 144 ? -8.308 19.309 -16.415 1.00 94.06 144 LEU A C 1
ATOM 1198 O O . LEU A 1 144 ? -9.357 19.485 -15.803 1.00 94.06 144 LEU A O 1
ATOM 1202 N N . ILE A 1 145 ? -7.874 20.153 -17.355 1.00 95.31 145 ILE A N 1
ATOM 1203 C CA . ILE A 1 145 ? -8.582 21.384 -17.739 1.00 95.31 145 ILE A CA 1
ATOM 1204 C C . ILE A 1 145 ? -9.993 21.054 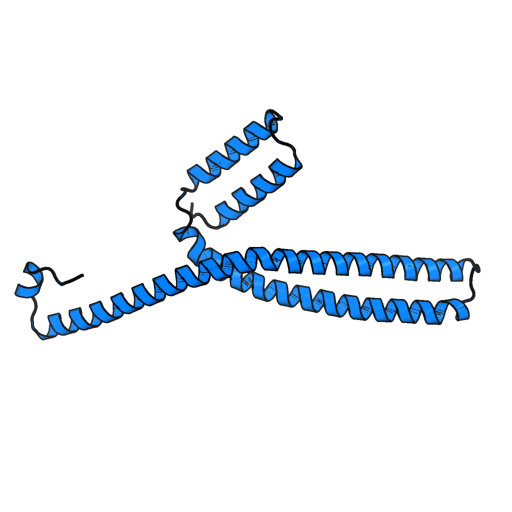-18.233 1.00 95.31 145 ILE A C 1
ATOM 1206 O O . ILE A 1 145 ? -10.974 21.621 -17.751 1.00 95.31 145 ILE A O 1
ATOM 1210 N N . LYS A 1 146 ? -10.121 20.080 -19.140 1.00 94.81 146 LYS A N 1
ATOM 1211 C CA . LYS A 1 146 ? -11.423 19.628 -19.652 1.00 94.81 146 LYS A CA 1
ATOM 1212 C C . LYS A 1 146 ? -12.320 19.076 -18.547 1.00 94.81 146 LYS A C 1
ATOM 1214 O O . LYS A 1 146 ? -13.527 19.305 -18.575 1.00 94.81 146 LYS A O 1
ATOM 1219 N N . LEU A 1 147 ? -11.763 18.354 -17.574 1.00 95.56 147 LEU A N 1
ATOM 1220 C CA . LEU A 1 147 ? -12.519 17.873 -16.418 1.00 95.56 147 LEU A CA 1
ATOM 1221 C C . LEU A 1 147 ? -13.065 19.047 -15.586 1.00 95.56 147 LEU A C 1
ATOM 1223 O O . LEU A 1 147 ? -14.257 19.061 -15.273 1.00 95.56 147 LEU A O 1
ATOM 1227 N N . ASP A 1 148 ? -12.225 20.039 -15.281 1.00 95.12 148 ASP A N 1
ATOM 1228 C CA . ASP A 1 148 ? -12.608 21.242 -14.532 1.00 95.12 148 ASP A CA 1
ATOM 1229 C C . ASP A 1 148 ? -13.703 22.043 -15.262 1.00 95.12 148 ASP A C 1
ATOM 1231 O O . ASP A 1 148 ? -14.649 22.532 -14.639 1.00 95.12 148 ASP A O 1
ATOM 1235 N N . GLU A 1 149 ? -13.618 22.167 -16.589 1.00 96.62 149 GLU A N 1
ATOM 1236 C CA . GLU A 1 149 ? -14.638 22.837 -17.404 1.00 96.62 149 GLU A CA 1
ATOM 1237 C C . GLU A 1 149 ? -15.992 22.127 -17.354 1.00 96.62 149 GLU A C 1
ATOM 1239 O O . GLU A 1 149 ? -17.024 22.780 -17.188 1.00 96.62 149 GLU A O 1
ATOM 1244 N N . ARG A 1 150 ? -16.005 20.795 -17.476 1.00 95.38 150 ARG A N 1
ATOM 1245 C CA . ARG A 1 150 ? -17.241 20.001 -17.404 1.00 95.38 150 ARG A CA 1
ATOM 1246 C C . ARG A 1 150 ? -17.894 20.095 -16.029 1.00 95.38 150 ARG A C 1
ATOM 1248 O O . ARG A 1 150 ? -19.117 20.190 -15.944 1.00 95.38 150 ARG A O 1
ATOM 1255 N N . PHE A 1 151 ? -17.094 20.136 -14.963 1.00 95.69 151 PHE A N 1
ATOM 1256 C CA . PHE A 1 151 ? -17.598 20.364 -13.610 1.00 95.69 151 PHE A CA 1
ATOM 1257 C C . PHE A 1 151 ? -18.230 21.753 -13.465 1.00 95.69 151 PHE A C 1
ATOM 1259 O O . PHE A 1 151 ? -19.369 21.864 -13.020 1.00 95.69 151 PHE A O 1
ATOM 1266 N N . LYS A 1 152 ? -17.550 22.810 -13.931 1.00 95.88 152 LYS A N 1
ATOM 1267 C CA . LYS A 1 152 ? -18.087 24.185 -13.916 1.00 95.88 152 LYS A CA 1
ATOM 1268 C C . LYS A 1 152 ? -19.395 24.328 -14.700 1.00 95.88 152 LYS A C 1
ATOM 1270 O O . LYS A 1 152 ? -20.226 25.154 -14.339 1.00 95.88 152 LYS A O 1
ATOM 1275 N N . LYS A 1 153 ? -19.584 23.530 -15.756 1.00 96.56 153 LYS A N 1
ATOM 1276 C CA . LYS A 1 153 ? -20.825 23.467 -16.548 1.00 96.56 153 LYS A CA 1
ATOM 1277 C C . LYS A 1 153 ? -21.940 22.639 -15.891 1.00 96.56 153 LYS A C 1
ATOM 1279 O O . LYS A 1 153 ? -23.042 22.599 -16.427 1.00 96.56 153 LYS A O 1
ATOM 1284 N N . GLY A 1 154 ? -21.677 21.983 -14.759 1.00 93.56 154 GLY A N 1
ATOM 1285 C CA . GLY A 1 154 ? -22.637 21.114 -14.074 1.00 93.56 154 GLY A CA 1
ATOM 1286 C C . GLY A 1 154 ? -22.869 19.768 -14.767 1.00 93.56 154 GLY A C 1
ATOM 1287 O O . GLY A 1 154 ? -23.847 19.092 -14.471 1.00 93.56 154 GLY A O 1
ATOM 1288 N N . GLU A 1 155 ? -21.991 19.361 -15.690 1.00 94.94 155 GLU A N 1
ATOM 1289 C CA . GLU A 1 155 ? -22.128 18.101 -16.440 1.00 94.94 155 GLU A CA 1
ATOM 1290 C C . GLU A 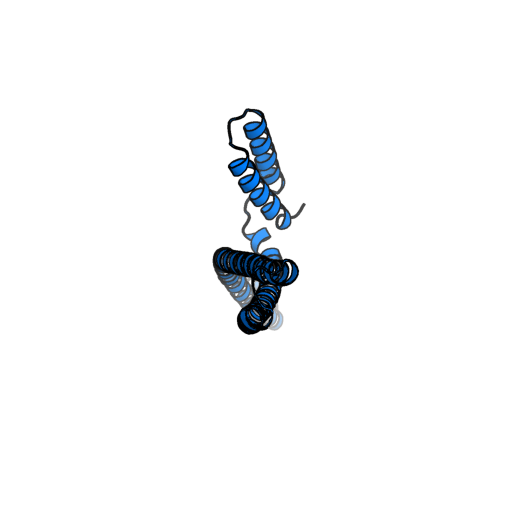1 155 ? -21.690 16.868 -15.638 1.00 94.94 155 GLU A C 1
ATOM 1292 O O . GLU A 1 155 ? -21.924 15.734 -16.059 1.00 94.94 155 GLU A O 1
ATOM 1297 N N . ILE A 1 156 ? -20.991 17.079 -14.521 1.00 94.69 156 ILE A N 1
ATOM 1298 C CA . ILE A 1 156 ? -20.484 16.023 -13.648 1.00 94.69 156 ILE A CA 1
ATOM 1299 C C . ILE A 1 156 ? -20.722 16.380 -12.186 1.00 94.69 156 ILE A C 1
ATOM 1301 O O . ILE A 1 156 ? -20.557 17.523 -11.770 1.00 94.69 156 ILE A O 1
ATOM 1305 N N . GLU A 1 157 ? -21.084 15.369 -11.404 1.00 93.88 157 GLU A N 1
ATOM 1306 C CA . GLU A 1 157 ? -21.289 15.502 -9.966 1.00 93.88 157 GLU A CA 1
ATOM 1307 C C . GLU A 1 157 ? -19.961 15.699 -9.221 1.00 93.88 157 GLU A C 1
ATOM 1309 O O . GLU A 1 157 ? -18.930 15.132 -9.597 1.00 93.88 157 GLU A O 1
ATOM 1314 N N . GLU A 1 158 ? -20.004 16.435 -8.106 1.00 92.56 158 GLU A N 1
ATOM 1315 C CA . GLU A 1 158 ? -18.848 16.736 -7.246 1.00 92.56 158 GLU A CA 1
ATOM 1316 C C . GLU A 1 158 ? -18.052 15.476 -6.870 1.00 92.56 158 GLU A C 1
ATOM 1318 O O . GLU A 1 158 ? -16.829 15.436 -6.994 1.00 92.56 158 GLU A O 1
ATOM 1323 N N . ALA A 1 159 ? -18.737 14.405 -6.459 1.00 86.44 159 ALA A N 1
ATOM 1324 C CA . ALA A 1 159 ? -18.082 13.165 -6.050 1.00 86.44 159 ALA A CA 1
ATOM 1325 C C . ALA A 1 159 ? -17.274 12.524 -7.194 1.00 86.44 159 ALA A C 1
ATOM 1327 O O . ALA A 1 159 ? -16.161 12.032 -6.983 1.00 86.44 159 ALA A O 1
ATOM 1328 N N . VAL A 1 160 ? -17.815 12.557 -8.417 1.00 87.38 160 VAL A N 1
ATOM 1329 C CA . VAL A 1 160 ? -17.164 12.018 -9.618 1.00 87.38 160 VAL A CA 1
ATOM 1330 C C . VAL A 1 160 ? -15.985 12.899 -10.023 1.00 87.38 160 VAL A C 1
ATOM 1332 O O . VAL A 1 160 ? -14.900 12.378 -10.287 1.00 87.38 160 VAL A O 1
ATOM 1335 N N . TYR A 1 161 ? -16.171 14.219 -10.004 1.00 93.06 161 TYR A N 1
ATOM 1336 C CA . TYR A 1 161 ? -15.120 15.201 -10.260 1.00 93.06 161 TYR A CA 1
ATOM 1337 C C . TYR A 1 161 ? -13.927 15.013 -9.314 1.00 93.06 161 TYR A C 1
ATOM 1339 O O . TYR A 1 161 ? -12.801 14.812 -9.769 1.00 93.06 161 TYR A O 1
ATOM 1347 N N . GLN A 1 162 ? -14.167 14.970 -8.002 1.00 91.62 162 GLN A N 1
ATOM 1348 C CA . GLN A 1 162 ? -13.113 14.823 -6.994 1.00 91.62 162 GLN A CA 1
ATOM 1349 C C . GLN A 1 162 ? -12.355 13.498 -7.105 1.00 91.62 162 GLN A C 1
ATOM 1351 O O . GLN A 1 162 ? -11.171 13.416 -6.762 1.00 91.62 162 GLN A O 1
ATOM 1356 N N . ARG A 1 163 ? -13.021 12.430 -7.553 1.00 90.06 163 ARG A N 1
ATOM 1357 C CA . ARG A 1 163 ? -12.363 11.149 -7.828 1.00 90.06 163 ARG A CA 1
ATOM 1358 C C . ARG A 1 163 ? -11.442 11.260 -9.044 1.00 90.06 163 ARG A C 1
ATOM 1360 O O . ARG A 1 163 ? -10.245 11.026 -8.909 1.00 90.06 163 ARG A O 1
ATOM 1367 N N . LEU A 1 164 ? -11.978 11.677 -10.192 1.00 86.50 164 LEU A N 1
ATOM 1368 C CA . LEU A 1 164 ? -11.224 11.766 -11.450 1.00 86.50 164 LEU A CA 1
ATOM 1369 C C . LEU A 1 164 ? -10.064 12.762 -11.360 1.00 86.50 164 LEU A C 1
ATOM 1371 O O . LEU A 1 164 ? -8.964 12.485 -11.829 1.00 86.50 164 LEU A O 1
ATOM 1375 N N . ARG A 1 165 ? -10.280 13.898 -10.693 1.00 92.12 165 ARG A N 1
ATOM 1376 C CA . ARG A 1 165 ? -9.247 14.910 -10.465 1.00 92.12 165 ARG A CA 1
ATOM 1377 C C . ARG A 1 165 ? -8.070 14.346 -9.678 1.00 92.12 165 ARG A C 1
ATOM 1379 O O . ARG A 1 165 ? -6.924 14.586 -10.046 1.00 92.12 165 ARG A O 1
ATOM 1386 N N . ARG A 1 166 ? -8.336 13.576 -8.617 1.00 90.44 166 ARG A N 1
ATOM 1387 C CA . ARG A 1 166 ? -7.278 12.894 -7.857 1.00 90.44 166 ARG A CA 1
ATOM 1388 C C . ARG A 1 166 ? -6.512 11.908 -8.727 1.00 90.44 166 ARG A C 1
ATOM 1390 O O . ARG A 1 166 ? -5.291 11.941 -8.708 1.00 90.44 166 ARG A O 1
ATOM 1397 N N . GLU A 1 167 ? -7.199 11.085 -9.512 1.00 84.56 167 GLU A N 1
ATOM 1398 C CA . GLU A 1 167 ? -6.550 10.111 -10.400 1.00 84.56 167 GLU A CA 1
ATOM 1399 C C . GLU A 1 167 ? -5.626 10.784 -11.428 1.00 84.56 167 GLU A C 1
ATOM 1401 O O . GLU A 1 167 ? -4.479 10.367 -11.590 1.00 84.56 167 GLU A O 1
ATOM 1406 N N . ILE A 1 168 ? -6.084 11.863 -12.073 1.00 87.62 168 ILE A N 1
ATOM 1407 C CA . ILE A 1 168 ? -5.284 12.618 -13.049 1.00 87.62 168 ILE A CA 1
ATOM 1408 C C . ILE A 1 168 ? -4.063 13.267 -12.378 1.00 87.62 168 ILE A C 1
ATOM 1410 O O . ILE A 1 168 ? -2.953 13.188 -12.905 1.00 87.62 168 ILE A O 1
ATOM 1414 N N . LEU A 1 169 ? -4.238 13.856 -11.191 1.00 88.38 169 LEU A N 1
ATOM 1415 C CA . LEU A 1 169 ? -3.134 14.444 -10.426 1.00 88.38 169 LEU A CA 1
ATOM 1416 C C . LEU A 1 169 ? -2.115 13.397 -9.957 1.00 88.38 169 LEU A C 1
ATOM 1418 O O . LEU A 1 169 ? -0.919 13.677 -9.958 1.00 88.38 169 LEU A O 1
ATOM 1422 N N . GLU A 1 170 ? -2.557 12.196 -9.576 1.00 85.88 170 GLU A N 1
ATOM 1423 C CA . GLU A 1 170 ? -1.649 11.094 -9.243 1.00 85.88 170 GLU A CA 1
ATOM 1424 C C . GLU A 1 170 ? -0.817 10.667 -10.458 1.00 85.88 170 GLU A C 1
ATOM 1426 O O . GLU A 1 170 ? 0.384 10.448 -10.315 1.00 85.88 170 GLU A O 1
ATOM 1431 N N . LEU A 1 171 ? -1.402 10.610 -11.661 1.00 84.38 171 LEU A N 1
ATOM 1432 C CA . LEU A 1 171 ? -0.657 10.286 -12.885 1.00 84.38 171 LEU A CA 1
ATOM 1433 C C . LEU A 1 171 ? 0.437 11.318 -13.190 1.00 84.38 171 LEU A C 1
ATOM 1435 O O . LEU A 1 171 ? 1.555 10.933 -13.532 1.00 84.38 171 LEU A O 1
ATOM 1439 N N . LEU A 1 172 ? 0.159 12.612 -12.996 1.00 86.69 172 LEU A N 1
ATOM 1440 C CA . LEU A 1 172 ? 1.127 13.695 -13.226 1.00 86.69 172 LEU A CA 1
ATOM 1441 C C . LEU A 1 172 ? 2.378 13.617 -12.337 1.00 86.69 172 LEU A C 1
ATOM 1443 O O . LEU A 1 172 ? 3.400 14.211 -12.682 1.00 86.69 172 LEU A O 1
ATOM 1447 N N . LYS A 1 173 ? 2.341 12.877 -11.219 1.00 86.62 173 LYS A N 1
ATOM 1448 C CA . LYS A 1 173 ? 3.529 12.631 -10.380 1.00 86.62 173 LYS A CA 1
ATOM 1449 C C . LYS A 1 173 ? 4.564 11.734 -11.058 1.00 86.62 173 LYS A C 1
ATOM 1451 O O . LYS A 1 173 ? 5.727 11.751 -10.662 1.00 86.62 173 LYS A O 1
ATOM 1456 N N . TYR A 1 174 ? 4.141 10.942 -12.041 1.00 83.56 174 TYR A N 1
ATOM 1457 C CA . TYR A 1 174 ? 4.976 9.954 -12.722 1.00 83.56 174 TYR A CA 1
ATOM 1458 C C . TYR A 1 174 ? 5.277 10.324 -14.175 1.00 83.56 174 TYR A C 1
ATOM 1460 O O . TYR A 1 174 ? 5.975 9.572 -14.847 1.00 83.56 174 TYR A O 1
ATOM 1468 N N . VAL A 1 175 ? 4.781 11.461 -14.665 1.00 81.31 175 VAL A N 1
ATOM 1469 C CA . VAL A 1 175 ? 5.122 11.961 -16.000 1.00 81.31 175 VAL A CA 1
ATOM 1470 C C . VAL A 1 175 ? 6.109 13.118 -15.851 1.00 81.31 175 VAL A C 1
ATOM 1472 O O . VAL A 1 175 ? 5.774 14.105 -15.187 1.00 81.31 175 VAL A O 1
ATOM 1475 N N . PRO A 1 176 ? 7.330 13.001 -16.404 1.00 71.56 176 PRO A N 1
ATOM 1476 C CA . PRO A 1 176 ? 8.320 14.068 -16.329 1.00 71.56 176 PRO A CA 1
ATOM 1477 C C . PRO A 1 176 ? 7.804 15.355 -16.986 1.00 71.56 176 PRO A C 1
ATOM 1479 O O . PRO A 1 176 ? 6.962 15.308 -17.885 1.00 71.56 176 PRO A O 1
ATOM 1482 N N . SER A 1 177 ? 8.276 16.488 -16.463 1.00 65.31 177 SER A N 1
ATOM 1483 C CA . SER A 1 177 ? 8.034 17.828 -17.009 1.00 65.31 177 SER A CA 1
ATOM 1484 C C . SER A 1 177 ? 8.706 18.032 -18.357 1.00 65.31 177 SER A C 1
ATOM 1486 O O . SER A 1 177 ? 9.827 17.500 -18.528 1.00 65.31 177 SER A O 1
#

Secondary structure (DSSP, 8-state):
-PPPHHHHTTS-HHHHHHHHHHHHHHHHHHHHHHHHHHHHHHHHHHHHHHHHHHHHHHHHHHHHHHHHHHHHHHHHHHHHTTSS-HHHHHHHHHHHHHHHHHHHHHHHHHHHHHHHHHHHHHHHHHHHHHHH--S-HHHHHHHHHHHHHHHHTT-S-HHHHHHHHHHHHHHHTSS--

Sequence (177 aa):
MALPEDLEKKLSYDEKKIYDNYRELFAKLDELWAQYEEESYEIIKRWDIDKMLLLEKMSKLSGLLKRLDEEINELRVKVDVGLISHEDAETNIEKLESLKNETIEKLTALEQAYSILSQKAEKHKKKILPLKIKASREEIEDKLIKLDERFKKGEIEEAVYQRLRREILELLKYVPS

Radius of gyration: 29.27 Å; chains: 1; bounding box: 68×35×84 Å

=== Feature glossary ===
Annotated list of the representations used here:

Nearest PDB structures. The Foldseek neighbor list gives the closest experimentally determined structures in the PDB, ranked by structural alignment. TM-score near 1 means near-identical fold; near 0.3 means only rough topology match. This is how one finds what a novel AlphaFold prediction most resembles in the solved-structure universe.

Foldseek 3Di. Foldseek's 3Di representation compresses backbone geometry into a per-residue letter drawn from a learned twenty-state alphabet. It captures the tertiary interaction pattern around each residue — which residues are packed against it in space, regardless of where they are in sequence.

Radius of gyration, Cα contacts, bounding box. Radius of gyration (Rg) is the root-mean-square distance of Cα atoms from their centroid — a single number for overall size and compactness. A globular domain of N residues has Rg ≈ 2.2·N^0.38 Å; an extended or disordered chain has a much larger Rg. The Cα contact count is the number of residue pairs whose Cα atoms are within 8 Å and are more than four positions apart in sequence — a standard proxy for tertiary packing density. The bounding box is the smallest axis-aligned box enclosing all Cα atoms.

InterPro / GO / CATH / organism. The annotation block draws on four external resources. InterPro: which protein families and domains the sequence belongs to. GO: standardized terms for what the protein does, what process it participates in, and where in the cell it acts. CATH: which structural fold it has in the CATH hierarchy. Organism: the species of origin.

mmCIF coordinates. The mmCIF block holds the 3D Cartesian coordinates of each backbone atom (N, Cα, C, O) in ångströms. mmCIF is the PDB's canonical archive format — a tagged-loop text representation of the atomic model.

pLDDT. pLDDT is the predicted lDDT-Cα score: AlphaFold's confidence that the local environment of each residue (all inter-atomic distances within 15 Å) is correctly placed. It is a per-residue number between 0 and 100, with higher meaning more reliable.

Backbone torsions (φ/ψ). φ (phi) and ψ (psi) are the two rotatable backbone dihedrals per residue: φ is the C(i-1)–N–Cα–C torsion, ψ is the N–Cα–C–N(i+1) torsion, both in degrees on (−180°, 180°]. α-helical residues cluster near (−60°, −45°); β-strand residues near (−120°, +130°). A Ramachandran plot is simply a scatter of (φ, ψ) for every residue.

B-factor. For experimental (PDB) structures, the B-factor (temperature factor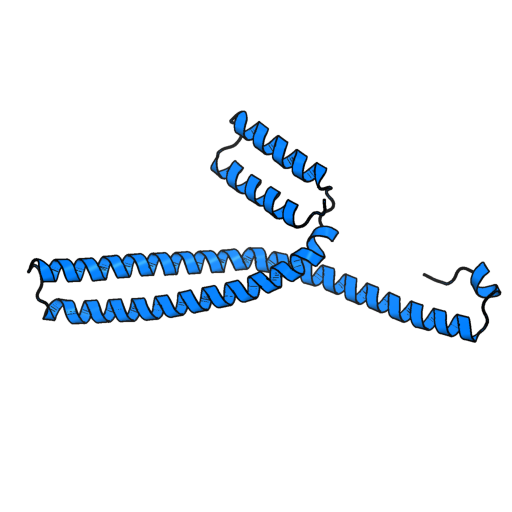) quantifies the positional spread of each atom in the crystal — a combination of thermal vibration and static disorder — in units of Å². High B-factors mark flexible loops or poorly resolved regions; low B-factors mark the rigid, well-ordered core.

Secondary structure (3-state, P-SEA). SS3 is a coarse helix/strand/coil call (letters a/b/c) made by the P-SEA algorithm from inter-Cα distances and dihedrals. It is less detailed than DSSP but needs only Cα positions.

Predicted aligned error. Predicted aligned error is AlphaFold's pairwise confidence. Unlike pLDDT (per-residue), PAE is per-residue-pair and captures whether two parts of the structure are correctly placed relative to each other. Units are ångströms of expected positional error.

Solvent-accessible surface area. Solvent-accessible surface area (SASA) is the area in Å² traced out by the centre of a 1.4 Å probe sphere (a water molecule) rolled over the protein's van der Waals surface (Shrake–Rupley / Lee–Richards construction). Buried residues have near-zero SASA; fully exposed residues can exceed 200 Å². The total SASA scales roughly with the number of surface residues.

Secondary structure (8-state, DSSP). The SS8 string is DSSP's per-residue secondary-structure call. α-helix (H) means an i→i+4 H-bond ladder; β-strand (E) means the residue participates in a β-sheet; 3₁₀ (G) and π (I) are tighter and wider helices; T/S are turns/bends; '-' is loop.

Rendered structure images. Structure images are PyMOL renders from six orthogonal camera directions. Cartoon representation draws helices as coils and strands as arrows; sticks shows the backbone as bonds; surface shows the solvent-excluded envelope. Rainbow coloring maps sequence position to hue (blue→red, N→C); chain coloring assigns a distinct color per polypeptide.

Sequence. The amino-acid sequence is the protein's primary structure: the linear order of residues from the N-terminus to the C-terminus, written in one-letter code. Everything else here — the 3D coordinates, the secondary structure, the domain annotations — is ultimately a consequence of this string.

Contact-map, Ramachandran, and PAE plots. Three diagnostic plots accompany the record. The Cα contact map visualizes the tertiary structure as a 2D adjacency matrix (8 Å cutoff, sequence-local contacts suppressed). The Ramachandran plot shows the distribution of backbone (φ, ψ) torsions, with points in the α and β basins reflecting secondary structure content. The PAE plot shows AlphaFold's inter-residue confidence as a color matrix.